Protein AF-A0A8W8M039-F1 (afdb_monomer_lite)

Sequence (221 aa):
MAVLRLFVIILAATCCMCYPQENRLLWKLETDSHTISKRDHDDDCSLDVYFCPKTSPSVMTPGDPSQGQDLFRKDFFDDVCSSIPEFLKCAEDYHDNRSQVCEDRVRSVVKLLSLREMTLCKSPILPIAREIRPCLNRKVTTLTPFYERVMDLIISSERNTTYRITKTNFCQSYREIIEDTISELQTCEDFQWSAKKEVKLRRFYYPALSWKRIPFQCENL

Structure (mmCIF, N/CA/C/O backbone):
data_AF-A0A8W8M039-F1
#
_entry.id   AF-A0A8W8M039-F1
#
loop_
_atom_site.group_PDB
_atom_site.id
_atom_site.type_symbol
_atom_site.label_atom_id
_atom_site.label_alt_id
_atom_site.label_comp_id
_atom_site.label_asym_id
_atom_site.label_entity_id
_atom_site.label_seq_id
_atom_site.pdbx_PDB_ins_code
_atom_site.Cartn_x
_atom_site.Cartn_y
_atom_site.Cartn_z
_atom_site.occupancy
_atom_site.B_iso_or_equiv
_atom_site.auth_seq_id
_atom_site.auth_comp_id
_atom_site.auth_asym_id
_atom_site.auth_atom_id
_atom_site.pdbx_PDB_model_num
ATOM 1 N N . MET A 1 1 ? -13.743 41.328 17.377 1.00 25.86 1 MET A N 1
ATOM 2 C CA . MET A 1 1 ? -13.770 41.248 15.900 1.00 25.86 1 MET A CA 1
ATOM 3 C C . MET A 1 1 ? -12.469 41.827 15.359 1.00 25.86 1 MET A C 1
ATOM 5 O O . MET A 1 1 ? -12.074 42.859 15.876 1.00 25.86 1 MET A O 1
ATOM 9 N N . ALA A 1 2 ? -11.874 41.149 14.363 1.00 24.84 2 ALA A N 1
ATOM 10 C CA . ALA A 1 2 ? -10.806 41.578 13.433 1.00 24.84 2 ALA A CA 1
ATOM 11 C C . ALA A 1 2 ? -9.497 42.119 14.062 1.00 24.84 2 ALA A C 1
ATOM 13 O O . ALA A 1 2 ? -9.472 43.199 14.631 1.00 24.84 2 ALA A O 1
ATOM 14 N N . VAL A 1 3 ? -8.392 41.363 14.104 1.00 29.77 3 VAL A N 1
ATOM 15 C CA . VAL A 1 3 ? -7.458 41.030 12.997 1.00 29.77 3 VAL A CA 1
ATOM 16 C C . VAL A 1 3 ? -6.955 42.272 12.240 1.00 29.77 3 VAL A C 1
ATOM 18 O O . VAL A 1 3 ? -7.623 42.784 11.345 1.00 29.77 3 VAL A O 1
ATOM 21 N N . LEU A 1 4 ? -5.728 42.688 12.574 1.00 25.08 4 LEU A N 1
ATOM 22 C CA . LEU A 1 4 ? -4.832 43.576 11.819 1.00 25.08 4 LEU A CA 1
ATOM 23 C C . LEU A 1 4 ? -3.545 42.747 11.572 1.00 25.08 4 LEU A C 1
ATOM 25 O O . LEU A 1 4 ? -2.999 42.223 12.537 1.00 25.08 4 LEU A O 1
ATOM 29 N N . ARG A 1 5 ? -3.220 42.338 10.329 1.00 29.02 5 ARG A N 1
ATOM 30 C CA . ARG A 1 5 ? -2.230 42.955 9.394 1.00 29.02 5 ARG A CA 1
ATOM 31 C C . ARG A 1 5 ? -0.829 43.119 10.040 1.00 29.02 5 ARG A C 1
ATOM 33 O O . ARG A 1 5 ? -0.764 43.658 11.127 1.00 29.02 5 ARG A O 1
ATOM 40 N N . LEU A 1 6 ? 0.337 42.778 9.473 1.00 24.58 6 LEU A N 1
ATOM 41 C CA . LEU A 1 6 ? 0.817 42.662 8.087 1.00 24.58 6 LEU A CA 1
ATOM 42 C C . LEU A 1 6 ? 2.296 42.134 8.124 1.00 24.58 6 LEU A C 1
ATOM 44 O O . LEU A 1 6 ? 3.064 42.605 8.949 1.00 24.58 6 LEU A O 1
ATOM 48 N N . PHE A 1 7 ? 2.665 41.200 7.234 1.00 23.16 7 PHE A N 1
ATOM 49 C CA . PHE A 1 7 ? 3.904 41.070 6.415 1.00 23.16 7 PHE A CA 1
ATOM 50 C C . PHE A 1 7 ? 5.376 41.238 6.941 1.00 23.16 7 PHE A C 1
ATOM 52 O O . PHE A 1 7 ? 5.793 42.322 7.320 1.00 23.16 7 PHE A O 1
ATOM 59 N N . VAL A 1 8 ? 6.172 40.166 6.700 1.00 26.30 8 VAL A N 1
ATOM 60 C CA . VAL A 1 8 ? 7.502 40.034 6.003 1.00 26.30 8 VAL A CA 1
ATOM 61 C C . VAL A 1 8 ? 8.810 40.654 6.551 1.00 26.30 8 VAL A C 1
ATOM 63 O O . VAL A 1 8 ? 8.955 41.865 6.478 1.00 26.30 8 VAL A O 1
ATOM 66 N N . ILE A 1 9 ? 9.815 39.788 6.853 1.00 27.20 9 ILE A N 1
ATOM 67 C CA . ILE A 1 9 ? 11.303 39.886 6.629 1.00 27.20 9 ILE A CA 1
ATOM 68 C C . ILE A 1 9 ? 11.870 38.428 6.663 1.00 27.20 9 ILE A C 1
ATOM 70 O O . ILE A 1 9 ? 11.686 37.761 7.674 1.00 27.20 9 ILE A O 1
ATOM 74 N N . ILE A 1 10 ? 12.271 37.722 5.587 1.00 23.67 10 ILE A N 1
ATOM 75 C CA . ILE A 1 10 ? 13.496 37.710 4.731 1.00 23.67 10 ILE A CA 1
ATOM 76 C C . ILE A 1 10 ? 14.855 37.434 5.438 1.00 23.67 10 ILE A C 1
ATOM 78 O O . ILE A 1 10 ? 15.463 38.334 5.993 1.00 23.67 10 ILE A O 1
ATOM 82 N N . LEU A 1 11 ? 15.304 36.170 5.302 1.00 23.92 11 LEU A N 1
ATOM 83 C CA . LEU A 1 11 ? 16.629 35.603 4.931 1.00 23.92 11 LEU A CA 1
ATOM 84 C C . LEU A 1 11 ? 17.989 36.100 5.493 1.00 23.92 11 LEU A C 1
ATOM 86 O O . LEU A 1 11 ? 18.296 37.285 5.511 1.00 23.92 11 LEU A O 1
ATOM 90 N N . ALA A 1 12 ? 18.857 35.078 5.653 1.00 22.70 12 ALA A N 1
ATOM 91 C CA . ALA A 1 12 ? 20.332 35.029 5.776 1.00 22.70 12 ALA A CA 1
ATOM 92 C C . ALA A 1 12 ? 20.880 35.165 7.214 1.00 22.70 12 ALA A C 1
ATOM 94 O O . ALA A 1 12 ? 20.550 36.109 7.915 1.00 22.70 12 ALA A O 1
ATOM 95 N N . ALA A 1 13 ? 21.679 34.237 7.763 1.00 24.48 13 ALA A N 1
ATOM 96 C CA . ALA A 1 13 ? 22.883 33.580 7.224 1.00 24.48 13 ALA A CA 1
ATOM 97 C C . ALA A 1 13 ? 23.154 32.231 7.968 1.00 24.48 13 ALA A C 1
ATOM 99 O O . ALA A 1 13 ? 23.055 32.196 9.190 1.00 24.48 13 ALA A O 1
ATOM 100 N N . THR A 1 14 ? 23.259 31.061 7.305 1.00 24.80 14 THR A N 1
ATOM 101 C CA . THR A 1 14 ? 24.491 30.341 6.842 1.00 24.80 14 THR A CA 1
ATOM 102 C C . THR A 1 14 ? 25.547 30.111 7.946 1.00 24.80 14 THR A C 1
ATOM 104 O O . THR A 1 14 ? 26.015 31.081 8.524 1.00 24.80 14 THR A O 1
ATOM 107 N N . CYS A 1 15 ? 26.025 28.895 8.263 1.00 21.19 15 CYS A N 1
ATOM 108 C CA . CYS A 1 15 ? 26.808 28.025 7.371 1.00 21.19 15 CYS A CA 1
ATOM 109 C C . CYS A 1 15 ? 27.086 26.616 7.980 1.00 21.19 15 CYS A C 1
ATOM 111 O O . CYS A 1 15 ? 27.266 26.510 9.191 1.00 21.19 15 CYS A O 1
ATOM 113 N N . CYS A 1 16 ? 27.239 25.607 7.100 1.00 22.64 16 CYS A N 1
ATOM 114 C CA . CYS A 1 16 ? 27.730 24.216 7.286 1.00 22.64 16 CYS A CA 1
ATOM 115 C C . CYS A 1 16 ? 26.729 23.178 7.860 1.00 22.64 16 CYS A C 1
ATOM 117 O O . CYS A 1 16 ? 26.388 23.240 9.029 1.00 22.64 16 CYS A O 1
ATOM 119 N N . MET A 1 17 ? 26.251 22.140 7.158 1.00 22.12 17 MET A N 1
ATOM 120 C CA . MET A 1 17 ? 26.621 21.532 5.874 1.00 22.12 17 MET A CA 1
ATOM 121 C C . MET A 1 17 ? 25.401 20.837 5.228 1.00 22.12 17 MET A C 1
ATOM 123 O O . MET A 1 17 ? 24.693 20.083 5.888 1.00 22.12 17 MET A O 1
ATOM 127 N N . CYS A 1 18 ? 25.261 21.053 3.916 1.00 22.56 18 CYS A N 1
ATOM 128 C CA . CYS A 1 18 ? 24.644 20.185 2.903 1.00 22.56 18 CYS A CA 1
ATOM 129 C C . CYS A 1 18 ? 23.121 19.933 2.935 1.00 22.56 18 CYS A C 1
ATOM 131 O O . CYS A 1 18 ? 22.645 18.900 3.392 1.00 22.56 18 CYS A O 1
ATOM 133 N N . TYR A 1 19 ? 22.391 20.823 2.259 1.00 28.83 19 TYR A N 1
ATOM 134 C CA . TYR A 1 19 ? 21.308 20.450 1.334 1.00 28.83 19 TYR A CA 1
ATOM 135 C C . TYR A 1 19 ? 21.695 20.961 -0.070 1.00 28.83 19 TYR A C 1
ATOM 137 O O . TYR A 1 19 ? 22.500 21.891 -0.168 1.00 28.83 19 TYR A O 1
ATOM 145 N N . PRO A 1 20 ? 21.170 20.356 -1.147 1.00 29.75 20 PRO A N 1
ATOM 146 C CA . PRO A 1 20 ? 20.006 20.972 -1.794 1.00 29.75 20 PRO A CA 1
ATOM 147 C C . PRO A 1 20 ? 18.879 19.935 -1.987 1.00 29.75 20 PRO A C 1
ATOM 149 O O . PRO A 1 20 ? 19.144 18.773 -2.259 1.00 29.75 20 PRO A O 1
ATOM 152 N N . GLN A 1 21 ? 17.631 20.219 -1.606 1.00 26.20 21 GLN A N 1
ATOM 153 C CA . GLN A 1 21 ? 16.664 21.070 -2.312 1.00 26.20 21 GLN A CA 1
ATOM 154 C C . GLN A 1 21 ? 15.907 20.254 -3.374 1.00 26.20 21 GLN A C 1
ATOM 156 O O . GLN A 1 21 ? 16.381 20.123 -4.489 1.00 26.20 21 GLN A O 1
ATOM 161 N N . GLU A 1 22 ? 14.762 19.680 -2.981 1.00 23.00 22 GLU A N 1
ATOM 162 C CA . GLU A 1 22 ? 13.448 19.785 -3.651 1.00 23.00 22 GLU A CA 1
ATOM 163 C C . GLU A 1 22 ? 12.445 18.817 -3.000 1.00 23.00 22 GLU A C 1
ATOM 165 O O . GLU A 1 22 ? 12.376 17.627 -3.290 1.00 23.00 22 GLU A O 1
ATOM 170 N N . ASN A 1 23 ? 11.642 19.354 -2.079 1.00 30.03 23 ASN A N 1
ATOM 171 C CA . ASN A 1 23 ? 10.454 18.684 -1.564 1.00 30.03 23 ASN A CA 1
ATOM 172 C C . ASN A 1 23 ? 9.338 18.803 -2.609 1.00 30.03 23 ASN A C 1
ATOM 174 O O . ASN A 1 23 ? 8.568 19.764 -2.602 1.00 30.03 23 ASN A O 1
ATOM 178 N N . ARG A 1 24 ? 9.242 17.813 -3.495 1.00 25.20 24 ARG A N 1
ATOM 179 C CA . ARG A 1 24 ? 8.015 17.491 -4.224 1.00 25.20 24 ARG A CA 1
ATOM 180 C C . ARG A 1 24 ? 7.624 16.062 -3.884 1.00 25.20 24 ARG A C 1
ATOM 182 O O . ARG A 1 24 ? 8.370 15.121 -4.123 1.00 25.20 24 ARG A O 1
ATOM 189 N N . LEU A 1 25 ? 6.432 15.927 -3.318 1.00 30.95 25 LEU A N 1
ATOM 190 C CA . LEU A 1 25 ? 5.698 14.678 -3.166 1.00 30.95 25 LEU A CA 1
ATOM 191 C C . LEU A 1 25 ? 5.610 13.963 -4.529 1.00 30.95 25 LEU A C 1
ATOM 193 O O . LEU A 1 25 ? 4.730 14.248 -5.340 1.00 30.95 25 LEU A O 1
ATOM 197 N N . LEU A 1 26 ? 6.540 13.047 -4.802 1.00 27.77 26 LEU A N 1
ATOM 198 C CA . LEU A 1 26 ? 6.563 12.216 -6.008 1.00 27.77 26 LEU A CA 1
ATOM 199 C C . LEU A 1 26 ? 5.630 11.010 -5.832 1.00 27.77 26 LEU A C 1
ATOM 201 O O . LEU A 1 26 ? 6.053 9.881 -5.604 1.00 27.77 26 LEU A O 1
ATOM 205 N N . TRP A 1 27 ? 4.330 11.277 -5.964 1.00 28.30 27 TRP A N 1
ATOM 206 C CA . TRP A 1 27 ? 3.372 10.321 -6.543 1.00 28.30 27 TRP A CA 1
ATOM 207 C C . TRP A 1 27 ? 3.017 10.675 -7.998 1.00 28.30 27 TRP A C 1
ATOM 209 O O . TRP A 1 27 ? 2.133 10.069 -8.598 1.00 28.30 27 TRP A O 1
ATOM 219 N N . LYS A 1 28 ? 3.750 11.618 -8.596 1.00 25.78 28 LYS A N 1
ATOM 220 C CA . LYS A 1 28 ? 3.842 11.783 -10.045 1.00 25.78 28 LYS A CA 1
ATOM 221 C C . LYS A 1 28 ? 5.004 10.930 -10.538 1.00 25.78 28 LYS A C 1
ATOM 223 O O . LYS A 1 28 ? 6.129 11.125 -10.096 1.00 25.78 28 LYS A O 1
ATOM 228 N N . LEU A 1 29 ? 4.747 10.024 -11.480 1.00 32.16 29 LEU A N 1
ATOM 229 C CA . LEU A 1 29 ? 5.761 9.723 -12.491 1.00 32.16 29 LEU A CA 1
ATOM 230 C C . LEU A 1 29 ? 6.223 11.088 -13.025 1.00 32.16 29 LEU A C 1
ATOM 232 O O . LEU A 1 29 ? 5.363 11.897 -13.373 1.00 32.16 29 LEU A O 1
ATOM 236 N N . GLU A 1 30 ? 7.519 11.383 -12.997 1.00 26.72 30 GLU A N 1
ATOM 237 C CA . GLU A 1 30 ? 8.085 12.654 -13.456 1.00 26.72 30 GLU A CA 1
ATOM 238 C C . GLU A 1 30 ? 7.654 12.963 -14.899 1.00 26.72 30 GLU A C 1
ATOM 240 O O . GLU A 1 30 ? 8.292 12.587 -15.874 1.00 26.72 30 GLU A O 1
ATOM 245 N N . THR A 1 31 ? 6.546 13.681 -15.046 1.00 32.56 31 THR A N 1
ATOM 246 C CA . THR A 1 31 ? 6.320 14.603 -16.152 1.00 32.56 31 THR A CA 1
ATOM 247 C C . THR A 1 31 ? 6.603 15.990 -15.605 1.00 32.56 31 THR A C 1
ATOM 249 O O . THR A 1 31 ? 5.675 16.725 -15.250 1.00 32.56 31 THR A O 1
ATOM 252 N N . ASP A 1 32 ? 7.883 16.329 -15.475 1.00 29.94 32 ASP A N 1
ATOM 253 C CA . ASP A 1 32 ? 8.288 17.719 -15.338 1.00 29.94 32 ASP A CA 1
ATOM 254 C C . ASP A 1 32 ? 8.404 18.333 -16.728 1.00 29.94 32 ASP A C 1
ATOM 256 O O . ASP A 1 32 ? 9.306 18.055 -17.515 1.00 29.94 32 ASP A O 1
ATOM 260 N N . SER A 1 33 ? 7.432 19.181 -17.048 1.00 35.41 33 SER A N 1
ATOM 261 C CA . SER A 1 33 ? 7.579 20.142 -18.120 1.00 35.41 33 SER A CA 1
ATOM 262 C C . SER A 1 33 ? 8.352 21.355 -17.592 1.00 35.41 33 SER A C 1
ATOM 264 O O . SER A 1 33 ? 7.923 21.950 -16.604 1.00 35.41 33 SER A O 1
ATOM 266 N N . HIS A 1 34 ? 9.354 21.772 -18.379 1.00 29.86 34 HIS A N 1
ATOM 267 C CA . HIS A 1 34 ? 10.122 23.037 -18.371 1.00 29.86 34 HIS A CA 1
ATOM 268 C C . HIS A 1 34 ? 11.489 22.890 -17.677 1.00 29.86 34 HIS A C 1
ATOM 270 O O . HIS A 1 34 ? 11.619 23.025 -16.472 1.00 29.86 34 HIS A O 1
ATOM 276 N N . THR A 1 35 ? 12.584 22.622 -18.388 1.00 25.08 35 THR A N 1
ATOM 277 C CA . THR A 1 35 ? 13.182 23.511 -19.394 1.00 25.08 35 THR A CA 1
ATOM 278 C C . THR A 1 35 ? 14.103 22.676 -20.286 1.00 25.08 35 THR A C 1
ATOM 280 O O . THR A 1 35 ? 14.945 21.942 -19.779 1.00 25.08 35 THR A O 1
ATOM 283 N N . ILE A 1 36 ? 13.972 22.799 -21.608 1.00 31.11 36 ILE A N 1
ATOM 284 C CA . ILE A 1 36 ? 14.921 22.237 -22.577 1.00 31.11 36 ILE A CA 1
ATOM 285 C C . ILE A 1 36 ? 16.248 22.995 -22.413 1.00 31.11 36 ILE A C 1
ATOM 287 O O . ILE A 1 36 ? 16.513 23.973 -23.109 1.00 31.11 36 ILE A O 1
ATOM 291 N N . SER A 1 37 ? 17.086 22.568 -21.471 1.00 25.05 37 SER A N 1
ATOM 292 C CA . SER A 1 37 ? 18.519 22.815 -21.555 1.00 25.05 37 SER A CA 1
ATOM 293 C C . SER A 1 37 ? 19.090 21.739 -22.466 1.00 25.05 37 SER A C 1
ATOM 295 O O . SER A 1 37 ? 19.379 20.627 -22.041 1.00 25.05 37 SER A O 1
ATOM 297 N N . LYS A 1 38 ? 19.208 22.079 -23.753 1.00 32.75 38 LYS A N 1
ATOM 298 C CA . LYS A 1 38 ? 20.070 21.375 -24.706 1.00 32.75 38 LYS A CA 1
ATOM 299 C C . LYS A 1 38 ? 21.461 21.202 -24.089 1.00 32.75 38 LYS A C 1
ATOM 301 O O . LYS A 1 38 ? 22.163 22.208 -23.970 1.00 32.75 38 LYS A O 1
ATOM 306 N N . ARG A 1 39 ? 21.808 19.962 -23.738 1.00 27.92 39 ARG A N 1
ATOM 307 C CA . ARG A 1 39 ? 23.141 19.349 -23.530 1.00 27.92 39 ARG A CA 1
ATOM 308 C C . ARG A 1 39 ? 22.914 18.199 -22.539 1.00 27.92 39 ARG A C 1
ATOM 310 O O . ARG A 1 39 ? 22.527 18.476 -21.416 1.00 27.92 39 ARG A O 1
ATOM 317 N N . ASP A 1 40 ? 23.020 16.922 -22.863 1.00 28.66 40 ASP A N 1
ATOM 318 C CA . ASP A 1 40 ? 23.718 16.236 -23.941 1.00 28.66 40 ASP A CA 1
ATOM 319 C C . ASP A 1 40 ? 22.982 14.918 -24.259 1.00 28.66 40 ASP A C 1
ATOM 321 O O . ASP A 1 40 ? 22.225 14.391 -23.448 1.00 28.66 40 ASP A O 1
ATOM 325 N N . HIS A 1 41 ? 23.152 14.433 -25.484 1.00 36.47 41 HIS A N 1
ATOM 326 C CA . HIS A 1 41 ? 22.532 13.229 -26.035 1.00 36.47 41 HIS A CA 1
ATOM 327 C C . HIS A 1 41 ? 22.972 11.935 -25.321 1.00 36.47 41 HIS A C 1
ATOM 329 O O . HIS A 1 41 ? 23.982 11.376 -25.728 1.00 36.47 41 HIS A O 1
ATOM 335 N N . ASP A 1 42 ? 22.208 11.443 -24.333 1.00 40.28 42 ASP A N 1
ATOM 336 C CA . ASP A 1 42 ? 22.325 10.052 -23.824 1.00 40.28 42 ASP A CA 1
ATOM 337 C C . ASP A 1 42 ? 21.054 9.490 -23.112 1.00 40.28 42 ASP A C 1
ATOM 339 O O . ASP A 1 42 ? 21.098 8.433 -22.486 1.00 40.28 42 ASP A O 1
ATOM 343 N N . ASP A 1 43 ? 19.889 10.148 -23.225 1.00 43.78 43 ASP A N 1
ATOM 344 C CA . ASP A 1 43 ? 18.653 9.846 -22.457 1.00 43.78 43 ASP A CA 1
ATOM 345 C C . ASP A 1 43 ? 17.514 9.203 -23.294 1.00 43.78 43 ASP A C 1
ATOM 347 O O . ASP A 1 43 ? 16.327 9.435 -23.065 1.00 43.78 43 ASP A O 1
ATOM 351 N N . ASP A 1 44 ? 17.849 8.374 -24.285 1.00 50.06 44 ASP A N 1
ATOM 352 C CA . ASP A 1 44 ? 16.900 7.833 -25.283 1.00 50.06 44 ASP A CA 1
ATOM 353 C C . ASP A 1 44 ? 16.075 6.617 -24.794 1.00 50.06 44 ASP A C 1
ATOM 355 O O . ASP A 1 44 ? 15.626 5.787 -25.580 1.00 50.06 44 ASP A O 1
ATOM 359 N N . CYS A 1 45 ? 15.850 6.487 -23.482 1.00 56.31 45 CYS A N 1
ATOM 360 C CA . CYS A 1 45 ? 14.912 5.495 -22.952 1.00 56.31 45 CYS A CA 1
ATOM 361 C C . CYS A 1 45 ? 13.486 6.055 -23.000 1.00 56.31 45 CYS A C 1
ATOM 363 O O . CYS A 1 45 ? 12.956 6.474 -21.963 1.00 56.31 45 CYS A O 1
ATOM 365 N N . SER A 1 46 ? 12.825 6.042 -24.163 1.00 52.88 46 SER A N 1
ATOM 366 C CA . SER A 1 46 ? 11.361 6.072 -24.140 1.00 52.88 46 SER A CA 1
ATOM 367 C C . SER A 1 46 ? 10.911 4.788 -23.439 1.00 52.88 46 SER A C 1
ATOM 369 O O . SER A 1 46 ? 11.250 3.677 -23.846 1.00 52.88 46 SER A O 1
ATOM 371 N N . LEU A 1 47 ? 10.245 4.914 -22.288 1.00 54.69 47 LEU A N 1
ATOM 372 C CA . LEU A 1 47 ? 9.724 3.760 -21.552 1.00 54.69 47 LEU A CA 1
ATOM 373 C C . LEU A 1 47 ? 8.521 3.190 -22.320 1.00 54.69 47 LEU A C 1
ATOM 375 O O . LEU A 1 47 ? 7.375 3.333 -21.895 1.00 54.69 47 LEU A O 1
ATOM 379 N N . ASP A 1 48 ? 8.792 2.528 -23.447 1.00 49.75 48 ASP A N 1
ATOM 380 C CA . ASP A 1 48 ? 7.811 1.896 -24.341 1.00 49.75 48 ASP A CA 1
ATOM 381 C C . ASP A 1 48 ? 7.037 0.751 -23.659 1.00 49.75 48 ASP A C 1
ATOM 383 O O . ASP A 1 48 ? 5.990 0.315 -24.136 1.00 49.75 48 ASP A O 1
ATOM 387 N N . VAL A 1 49 ? 7.470 0.346 -22.460 1.00 50.31 49 VAL A N 1
ATOM 388 C CA . VAL A 1 49 ? 6.721 -0.514 -21.527 1.00 50.31 49 VAL A CA 1
ATOM 389 C C . VAL A 1 49 ? 5.346 0.067 -21.171 1.00 50.31 49 VAL A C 1
ATOM 391 O O . VAL A 1 49 ? 4.414 -0.676 -20.884 1.00 50.31 49 VAL A O 1
ATOM 394 N N . TYR A 1 50 ? 5.187 1.393 -21.208 1.00 50.50 50 TYR A N 1
ATOM 395 C CA . TYR A 1 50 ? 3.893 2.055 -21.013 1.00 50.50 50 TYR A CA 1
ATOM 396 C C . TYR A 1 50 ? 3.070 2.190 -22.302 1.00 50.50 50 TYR A C 1
ATOM 398 O O . TYR A 1 50 ? 1.906 2.581 -22.233 1.00 50.50 50 TYR A O 1
ATOM 406 N N . PHE A 1 51 ? 3.654 1.869 -23.460 1.00 50.59 51 PHE A N 1
ATOM 407 C CA . PHE A 1 51 ? 3.032 2.006 -24.779 1.00 50.59 51 PHE A CA 1
ATOM 408 C C . PHE A 1 51 ? 2.519 0.680 -25.352 1.00 50.59 51 PHE A C 1
ATOM 410 O O . PHE A 1 51 ? 1.662 0.704 -26.233 1.00 50.59 51 PHE A O 1
ATOM 417 N N . CYS A 1 52 ? 3.012 -0.467 -24.873 1.00 58.25 52 CYS A N 1
ATOM 418 C CA . CYS A 1 52 ? 2.515 -1.772 -25.313 1.00 58.25 52 CYS A CA 1
ATOM 419 C C . CYS A 1 52 ? 1.261 -2.332 -24.597 1.00 58.25 52 CYS A C 1
ATOM 421 O O . CYS A 1 52 ? 0.572 -3.144 -25.226 1.00 58.25 52 CYS A O 1
ATOM 423 N N . PRO A 1 53 ? 0.863 -1.919 -23.372 1.00 58.78 53 PRO A N 1
ATOM 424 C CA . PRO A 1 53 ? -0.451 -2.278 -22.871 1.00 58.78 53 PRO A CA 1
ATOM 425 C C . PRO A 1 53 ? -1.515 -1.501 -23.656 1.00 58.78 53 PRO A C 1
ATOM 427 O O . PRO A 1 53 ? -1.399 -0.299 -23.891 1.00 58.78 53 PRO A O 1
ATOM 430 N N . LYS A 1 54 ? -2.603 -2.180 -24.031 1.00 70.06 54 LYS A N 1
ATOM 431 C CA . LYS A 1 54 ? -3.827 -1.513 -24.505 1.00 70.06 54 LYS A CA 1
ATOM 432 C C . LYS A 1 54 ? -4.415 -0.630 -23.406 1.00 70.06 54 LYS A C 1
ATOM 434 O O . LYS A 1 54 ? -5.145 0.320 -23.690 1.00 70.06 54 LYS A O 1
ATOM 439 N N . THR A 1 55 ? -4.116 -0.971 -22.157 1.00 69.38 55 THR A N 1
ATOM 440 C CA . THR A 1 55 ? -4.565 -0.257 -20.974 1.00 69.38 55 THR A CA 1
ATOM 441 C C . THR A 1 55 ? -3.678 0.952 -20.691 1.00 69.38 55 THR A C 1
ATOM 443 O O . THR A 1 55 ? -2.467 0.833 -20.525 1.00 69.38 55 THR A O 1
ATOM 446 N N . SER A 1 56 ? -4.297 2.131 -20.586 1.00 76.00 56 SER A N 1
ATOM 447 C CA . SER A 1 56 ? -3.586 3.373 -20.270 1.00 76.00 56 SER A CA 1
ATOM 448 C C . SER A 1 56 ? -2.846 3.264 -18.925 1.00 76.00 56 SER A C 1
ATOM 450 O O . SER A 1 56 ? -3.476 2.899 -17.931 1.00 76.00 56 SER A O 1
ATOM 452 N N . PRO A 1 57 ? -1.568 3.677 -18.822 1.00 70.38 57 PRO A N 1
ATOM 453 C CA . PRO A 1 57 ? -0.826 3.726 -17.555 1.00 70.38 57 PRO A CA 1
ATOM 454 C C . PRO A 1 57 ? -1.527 4.530 -16.456 1.00 70.38 57 PRO A C 1
ATOM 456 O O . PRO A 1 57 ? -1.358 4.247 -15.269 1.00 70.38 57 PRO A O 1
ATOM 459 N N . SER A 1 58 ? -2.359 5.502 -16.848 1.00 74.19 58 SER A N 1
ATOM 460 C CA . SER A 1 58 ? -3.133 6.334 -15.925 1.00 74.19 58 SER A CA 1
ATOM 461 C C . SER A 1 58 ? -4.093 5.541 -15.037 1.00 74.19 58 SER A C 1
ATOM 463 O O . SER A 1 58 ? -4.497 6.050 -13.994 1.00 74.19 58 SER A O 1
ATOM 465 N N . VAL A 1 59 ? -4.444 4.293 -15.386 1.00 74.75 59 VAL A N 1
ATOM 466 C CA . VAL A 1 59 ? -5.263 3.446 -14.504 1.00 74.75 59 VAL A CA 1
ATOM 467 C C . VAL A 1 59 ? -4.543 3.088 -13.204 1.00 74.75 59 VAL A C 1
ATOM 469 O O . VAL A 1 59 ? -5.210 2.831 -12.206 1.00 74.75 59 VAL A O 1
ATOM 472 N N . MET A 1 60 ? -3.204 3.092 -13.210 1.00 75.25 60 MET A N 1
ATOM 473 C CA . MET A 1 60 ? -2.369 2.795 -12.043 1.00 75.25 60 MET A CA 1
ATOM 474 C C . MET A 1 60 ? -2.008 4.036 -11.225 1.00 75.25 60 MET A C 1
ATOM 476 O O . MET A 1 60 ? -1.476 3.913 -10.121 1.00 75.25 60 MET A O 1
ATOM 480 N N . THR A 1 61 ? -2.274 5.230 -11.754 1.00 77.06 61 THR A N 1
ATOM 481 C CA . THR A 1 61 ? -1.930 6.493 -11.104 1.00 77.06 61 THR A CA 1
ATOM 482 C C . THR A 1 61 ? -3.047 6.902 -10.137 1.00 77.06 61 THR A C 1
ATOM 484 O O . THR A 1 61 ? -4.205 6.992 -10.556 1.00 77.06 61 THR A O 1
ATOM 487 N N . PRO A 1 62 ? -2.745 7.149 -8.848 1.00 80.88 62 PRO A N 1
ATOM 488 C CA . PRO A 1 62 ? -3.697 7.775 -7.934 1.00 80.88 62 PRO A CA 1
ATOM 489 C C . PRO A 1 62 ? -4.128 9.162 -8.433 1.00 80.88 62 PRO A C 1
ATOM 491 O O . PRO A 1 62 ? -3.399 9.817 -9.178 1.00 80.88 62 PRO A O 1
ATOM 494 N N . GLY A 1 63 ? -5.301 9.624 -8.005 1.00 78.31 63 GLY A N 1
ATOM 495 C CA . GLY A 1 63 ? -5.730 11.002 -8.244 1.00 78.31 63 GLY A CA 1
ATOM 496 C C . GLY A 1 63 ? -4.936 12.013 -7.413 1.00 78.31 63 GLY A C 1
ATOM 497 O O . GLY A 1 63 ? -4.162 11.643 -6.530 1.00 78.31 63 GLY A O 1
ATOM 498 N N . ASP A 1 64 ? -5.157 13.301 -7.672 1.00 79.81 64 ASP A N 1
ATOM 499 C CA . ASP A 1 64 ? -4.552 14.400 -6.910 1.00 79.81 64 ASP A CA 1
ATOM 500 C C . ASP A 1 64 ? -5.589 15.121 -6.016 1.00 79.81 64 ASP A C 1
ATOM 502 O O . ASP A 1 64 ? -6.350 15.967 -6.508 1.00 79.81 64 ASP A O 1
ATOM 506 N N . PRO A 1 65 ? -5.614 14.849 -4.693 1.00 74.75 65 PRO A N 1
ATOM 507 C CA . PRO A 1 65 ? -6.504 15.536 -3.756 1.00 74.75 65 PRO A CA 1
ATOM 508 C C . PRO A 1 65 ? -6.306 17.049 -3.689 1.00 74.75 65 PRO A C 1
ATOM 510 O O . PRO A 1 65 ? -7.263 17.767 -3.402 1.00 74.75 65 PRO A O 1
ATOM 513 N N . SER A 1 66 ? -5.106 17.563 -3.991 1.00 75.19 66 SER A N 1
ATOM 514 C CA . SER A 1 66 ? -4.859 19.013 -4.026 1.00 75.19 66 SER A CA 1
ATOM 515 C C . SER A 1 66 ? -5.606 19.707 -5.170 1.00 75.19 66 SER A C 1
ATOM 517 O O . SER A 1 66 ? -5.874 20.905 -5.106 1.00 75.19 66 SER A O 1
ATOM 519 N N . GLN A 1 67 ? -6.010 18.934 -6.181 1.00 79.94 67 GLN A N 1
ATOM 520 C CA . GLN A 1 67 ? -6.841 19.365 -7.304 1.00 79.94 67 GLN A CA 1
ATOM 521 C C . GLN A 1 67 ? -8.314 18.963 -7.126 1.00 79.94 67 GLN A C 1
ATOM 523 O O . GLN A 1 67 ? -9.094 19.032 -8.075 1.00 79.94 67 GLN A O 1
ATOM 528 N N . GLY A 1 68 ? -8.708 18.523 -5.924 1.00 76.75 68 GLY A N 1
ATOM 529 C CA . GLY A 1 68 ? -10.075 18.104 -5.612 1.00 76.75 68 GLY A CA 1
ATOM 530 C C . GLY A 1 68 ? -10.456 16.720 -6.145 1.00 76.75 68 GLY A C 1
ATOM 531 O O . GLY A 1 68 ? -11.643 16.405 -6.206 1.00 76.75 68 GLY A O 1
ATOM 532 N N . GLN A 1 69 ? -9.483 15.897 -6.547 1.00 82.38 69 GLN A N 1
ATOM 533 C CA . GLN A 1 69 ? -9.734 14.535 -7.020 1.00 82.38 69 GLN A CA 1
ATOM 534 C C . GLN A 1 69 ? -9.698 13.528 -5.864 1.00 82.38 69 GLN A C 1
ATOM 536 O O . GLN A 1 69 ? -8.922 13.661 -4.920 1.00 82.38 69 GLN A O 1
ATOM 541 N N . ASP A 1 70 ? -10.495 12.465 -5.967 1.00 86.25 70 ASP A N 1
ATOM 542 C CA . ASP A 1 70 ? -10.339 11.288 -5.108 1.00 86.25 70 ASP A CA 1
ATOM 543 C C . ASP A 1 70 ? -8.943 10.676 -5.323 1.00 86.25 70 ASP A C 1
ATOM 545 O O . ASP A 1 70 ? -8.609 10.316 -6.453 1.00 86.25 70 ASP A O 1
ATOM 549 N N . LEU A 1 71 ? -8.161 10.481 -4.251 1.00 87.19 71 LEU A N 1
ATOM 550 C CA . LEU A 1 71 ? -6.869 9.780 -4.339 1.00 87.19 71 LEU A CA 1
ATOM 551 C C . LEU A 1 71 ? -7.062 8.381 -4.945 1.00 87.19 71 LEU A C 1
ATOM 553 O O . LEU A 1 71 ? -6.395 7.997 -5.903 1.00 87.19 71 LEU A O 1
ATOM 557 N N . PHE A 1 72 ? -8.024 7.634 -4.409 1.00 90.75 72 PHE A N 1
ATOM 558 C CA . PHE A 1 72 ? -8.470 6.357 -4.943 1.00 90.75 72 PHE A CA 1
ATOM 559 C C . PHE A 1 72 ? -9.837 6.549 -5.586 1.00 90.75 72 PHE A C 1
ATOM 561 O O . PHE A 1 72 ? -10.863 6.513 -4.898 1.00 90.75 72 PHE A O 1
ATOM 568 N N . ARG A 1 73 ? -9.873 6.755 -6.906 1.00 91.88 73 ARG A N 1
ATOM 569 C CA . ARG A 1 73 ? -11.131 6.865 -7.660 1.00 91.88 73 ARG A CA 1
ATOM 570 C C . ARG A 1 73 ? -12.001 5.614 -7.513 1.00 91.88 73 ARG A C 1
ATOM 572 O O . ARG A 1 73 ? -11.555 4.561 -7.049 1.00 91.88 73 ARG A O 1
ATOM 579 N N . LYS A 1 74 ? -13.263 5.725 -7.927 1.00 90.94 74 LYS A N 1
ATOM 580 C CA . LYS A 1 74 ? -14.144 4.560 -8.028 1.00 90.94 74 LYS A CA 1
ATOM 581 C C . LYS A 1 74 ? -13.464 3.478 -8.885 1.00 90.94 74 LYS A C 1
ATOM 583 O O . LYS A 1 74 ? -12.847 3.803 -9.898 1.00 90.94 74 LYS A O 1
ATOM 588 N N . ASP A 1 75 ? -13.534 2.236 -8.412 1.00 90.88 75 ASP A N 1
ATOM 589 C CA . ASP A 1 75 ? -12.986 1.036 -9.060 1.00 90.88 75 ASP A CA 1
ATOM 590 C C . ASP A 1 75 ? -11.444 1.000 -9.195 1.00 90.88 75 ASP A C 1
ATOM 592 O O . ASP A 1 75 ? -10.896 0.066 -9.769 1.00 90.88 75 ASP A O 1
ATOM 596 N N . PHE A 1 76 ? -10.712 1.942 -8.572 1.00 90.56 76 PHE A N 1
ATOM 597 C CA . PHE A 1 76 ? -9.242 2.033 -8.643 1.00 90.56 76 PHE A CA 1
ATOM 598 C C . PHE A 1 76 ? -8.525 0.704 -8.365 1.00 90.56 76 PHE A C 1
ATOM 600 O O . PHE A 1 76 ? -7.669 0.286 -9.138 1.00 90.56 76 PHE A O 1
ATOM 607 N N . PHE A 1 77 ? -8.871 0.021 -7.270 1.00 91.56 77 PHE A N 1
ATOM 608 C CA . PHE A 1 77 ? -8.211 -1.233 -6.899 1.00 91.56 77 PHE A CA 1
ATOM 609 C C . PHE A 1 77 ? -8.483 -2.367 -7.894 1.00 91.56 77 PHE A C 1
ATOM 611 O O . PHE A 1 77 ? -7.638 -3.246 -8.052 1.00 91.56 77 PHE A O 1
ATOM 618 N N . ASP A 1 78 ? -9.641 -2.353 -8.552 1.00 92.69 78 ASP A N 1
ATOM 619 C CA . ASP A 1 78 ? -10.012 -3.369 -9.539 1.00 92.69 78 ASP A CA 1
ATOM 620 C C . ASP A 1 78 ? -9.242 -3.148 -10.823 1.00 92.69 78 ASP A C 1
ATOM 622 O O . ASP A 1 78 ? -8.566 -4.065 -11.282 1.00 92.69 78 ASP A O 1
ATOM 626 N N . ASP A 1 79 ? -9.253 -1.910 -11.310 1.00 89.88 79 ASP A N 1
ATOM 627 C CA . ASP A 1 79 ? -8.543 -1.516 -12.518 1.00 89.88 79 ASP A CA 1
ATOM 628 C C . ASP A 1 79 ? -7.032 -1.739 -12.377 1.00 89.88 79 ASP A C 1
ATOM 630 O O . ASP A 1 79 ? -6.397 -2.299 -13.268 1.00 89.88 79 ASP A O 1
ATOM 634 N N . VAL A 1 80 ? -6.433 -1.369 -11.239 1.00 88.19 80 VAL A N 1
ATOM 635 C CA . VAL A 1 80 ? -5.011 -1.643 -10.968 1.00 88.19 80 VAL A CA 1
ATOM 636 C C . VAL A 1 80 ? -4.737 -3.144 -11.041 1.00 88.19 80 VAL A C 1
ATOM 638 O O . VAL A 1 80 ? -3.831 -3.581 -11.752 1.00 88.19 80 VAL A O 1
ATOM 641 N N . CYS A 1 81 ? -5.521 -3.949 -10.324 1.00 91.94 81 CYS A N 1
ATOM 642 C CA . CYS A 1 81 ? -5.251 -5.376 -10.206 1.00 91.94 81 CYS A CA 1
ATOM 643 C C . CYS A 1 81 ? -5.587 -6.181 -11.463 1.00 91.94 81 CYS A C 1
ATOM 645 O O . CYS A 1 81 ? -4.955 -7.213 -11.688 1.00 91.94 81 CYS A O 1
ATOM 647 N N . SER A 1 82 ? -6.520 -5.722 -12.299 1.00 91.69 82 SER A N 1
ATOM 648 C CA . SER A 1 82 ? -6.765 -6.319 -13.613 1.00 91.69 82 SER A CA 1
ATOM 649 C C . SER A 1 82 ? -5.670 -5.981 -14.620 1.00 91.69 82 SER A C 1
ATOM 651 O O . SER A 1 82 ? -5.427 -6.769 -15.529 1.00 91.69 82 SER A O 1
ATOM 653 N N . SER A 1 83 ? -5.006 -4.832 -14.462 1.00 86.12 83 SER A N 1
ATOM 654 C CA . SER A 1 83 ? -4.048 -4.333 -15.454 1.00 86.12 83 SER A CA 1
ATOM 655 C C . SER A 1 83 ? -2.608 -4.770 -15.184 1.00 86.12 83 SER A C 1
ATOM 657 O O . SER A 1 83 ? -1.845 -4.946 -16.129 1.00 86.12 83 SER A O 1
ATOM 659 N N . ILE A 1 84 ? -2.216 -4.993 -13.920 1.00 88.00 84 ILE A N 1
ATOM 660 C CA . ILE A 1 84 ? -0.844 -5.411 -13.559 1.00 88.00 84 ILE A CA 1
ATOM 661 C C . ILE A 1 84 ? -0.318 -6.595 -14.398 1.00 88.00 84 ILE A C 1
ATOM 663 O O . ILE A 1 84 ? 0.820 -6.497 -14.856 1.00 88.00 84 ILE A O 1
ATOM 667 N N . PRO A 1 85 ? -1.081 -7.681 -14.652 1.00 89.00 85 PRO A N 1
ATOM 668 C CA . PRO A 1 85 ? -0.601 -8.779 -15.494 1.00 89.00 85 PRO A CA 1
ATOM 669 C C . PRO A 1 85 ? -0.252 -8.355 -16.926 1.00 89.00 85 PRO A C 1
ATOM 671 O O . PRO A 1 85 ? 0.714 -8.857 -17.495 1.00 89.00 85 PRO A O 1
ATOM 674 N N . GLU A 1 86 ? -1.007 -7.417 -17.503 1.00 85.12 86 GLU A N 1
ATOM 675 C CA . GLU A 1 86 ? -0.717 -6.873 -18.831 1.00 85.12 86 GLU A CA 1
ATOM 676 C C . GLU A 1 86 ? 0.576 -6.048 -18.817 1.00 85.12 86 GLU A C 1
ATOM 678 O O . GLU A 1 86 ? 1.439 -6.251 -19.670 1.00 85.12 86 GLU A O 1
ATOM 683 N N . PHE A 1 87 ? 0.748 -5.175 -17.817 1.00 81.94 87 PHE A N 1
ATOM 684 C CA . PHE A 1 87 ? 1.971 -4.381 -17.660 1.00 81.94 87 PHE A CA 1
ATOM 685 C C . PHE A 1 87 ? 3.208 -5.255 -17.410 1.00 81.94 87 PHE A C 1
ATOM 687 O O . PHE A 1 87 ? 4.271 -4.970 -17.956 1.00 81.94 87 PHE A O 1
ATOM 694 N N . LEU A 1 88 ? 3.082 -6.325 -16.616 1.00 83.69 88 LEU A N 1
ATOM 695 C CA . LEU A 1 88 ? 4.173 -7.275 -16.374 1.00 83.69 88 LEU A CA 1
ATOM 696 C C . LEU A 1 88 ? 4.593 -7.978 -17.662 1.00 83.69 88 LEU A C 1
ATOM 698 O O . LEU A 1 88 ? 5.774 -7.971 -17.986 1.00 83.69 88 LEU A O 1
ATOM 702 N N . LYS A 1 89 ? 3.631 -8.505 -18.426 1.00 83.88 89 LYS A N 1
ATOM 703 C CA . LYS A 1 89 ? 3.921 -9.145 -19.710 1.00 83.88 89 LYS A CA 1
ATOM 704 C C . LYS A 1 89 ? 4.588 -8.176 -20.687 1.00 83.88 89 LYS A C 1
ATOM 706 O O . LYS A 1 89 ? 5.567 -8.524 -21.329 1.00 83.88 89 LYS A O 1
ATOM 711 N N . CYS A 1 90 ? 4.097 -6.941 -20.753 1.00 77.88 90 CYS A N 1
ATOM 712 C CA . CYS A 1 90 ? 4.687 -5.917 -21.608 1.00 77.88 90 CYS A CA 1
ATOM 713 C C . CYS A 1 90 ? 6.148 -5.609 -21.241 1.00 77.88 90 CYS A C 1
ATOM 715 O O . CYS A 1 90 ? 6.987 -5.404 -22.112 1.00 77.88 90 CYS A O 1
ATOM 717 N N . ALA A 1 91 ? 6.455 -5.589 -19.944 1.00 77.06 91 ALA A N 1
ATOM 718 C CA . ALA A 1 91 ? 7.806 -5.371 -19.453 1.00 77.06 91 ALA A CA 1
ATOM 719 C C . ALA A 1 91 ? 8.723 -6.595 -19.648 1.00 77.06 91 ALA A C 1
ATOM 721 O O . ALA A 1 91 ? 9.925 -6.419 -19.806 1.00 77.06 91 ALA A O 1
ATOM 722 N N . GLU A 1 92 ? 8.176 -7.814 -19.637 1.00 76.50 92 GLU A N 1
ATOM 723 C CA . GLU A 1 92 ? 8.903 -9.049 -19.973 1.00 76.50 92 GLU A CA 1
ATOM 724 C C . GLU A 1 92 ? 9.233 -9.137 -21.469 1.00 76.50 92 GLU A C 1
ATOM 726 O O . GLU A 1 92 ? 10.331 -9.556 -21.824 1.00 76.50 92 GLU A O 1
ATOM 731 N N . ASP A 1 93 ? 8.302 -8.708 -22.326 1.00 76.50 93 ASP A N 1
ATOM 732 C CA . ASP A 1 93 ? 8.457 -8.683 -23.785 1.00 76.50 93 ASP A CA 1
ATOM 733 C C . ASP A 1 93 ? 9.329 -7.496 -24.267 1.00 76.50 93 ASP A C 1
ATOM 735 O O . ASP A 1 93 ? 9.671 -7.410 -25.451 1.00 76.50 93 ASP A O 1
ATOM 739 N N . TYR A 1 94 ? 9.687 -6.564 -23.372 1.00 73.94 94 TYR A N 1
ATOM 740 C CA . TYR A 1 94 ? 10.557 -5.432 -23.684 1.00 73.94 94 TYR A CA 1
ATOM 741 C C . TYR A 1 94 ? 12.013 -5.886 -23.796 1.00 73.94 94 TYR A C 1
ATOM 743 O O . TYR A 1 94 ? 12.599 -6.398 -22.841 1.00 73.94 94 TYR A O 1
ATOM 751 N N . HIS A 1 95 ? 12.607 -5.636 -24.960 1.00 69.06 95 HIS A N 1
ATOM 752 C CA . HIS A 1 95 ? 14.021 -5.868 -25.219 1.00 69.06 95 HIS A CA 1
ATOM 753 C C . HIS A 1 95 ? 14.616 -4.672 -25.959 1.00 69.06 95 HIS A C 1
ATOM 755 O O . HIS A 1 95 ? 14.335 -4.464 -27.143 1.00 69.06 95 HIS A O 1
ATOM 761 N N . ASP A 1 96 ? 15.470 -3.915 -25.277 1.00 68.62 96 ASP A N 1
ATOM 762 C CA . ASP A 1 96 ? 16.309 -2.893 -25.886 1.00 68.62 96 ASP A CA 1
ATOM 763 C C . ASP A 1 96 ? 17.778 -3.329 -25.882 1.00 68.62 96 ASP A C 1
ATOM 765 O O . ASP A 1 96 ? 18.536 -3.150 -24.929 1.00 68.62 96 ASP A O 1
ATOM 769 N N . ASN A 1 97 ? 18.210 -3.854 -27.028 1.00 63.81 97 ASN A N 1
ATOM 770 C CA . ASN A 1 97 ? 19.589 -4.288 -27.246 1.00 63.81 97 ASN A CA 1
ATOM 771 C C . ASN A 1 97 ? 20.597 -3.122 -27.313 1.00 63.81 97 ASN A C 1
ATOM 773 O O . ASN A 1 97 ? 21.787 -3.367 -27.517 1.00 63.81 97 ASN A O 1
ATOM 777 N N . ARG A 1 98 ? 20.145 -1.864 -27.218 1.00 64.25 98 ARG A N 1
ATOM 778 C CA . ARG A 1 98 ? 20.982 -0.668 -27.381 1.00 64.25 98 ARG A CA 1
ATOM 779 C C . ARG A 1 98 ? 21.374 -0.026 -26.052 1.00 64.25 98 ARG A C 1
ATOM 781 O O . ARG A 1 98 ? 22.400 0.649 -26.022 1.00 64.25 98 ARG A O 1
ATOM 788 N N . SER A 1 99 ? 20.620 -0.240 -24.968 1.00 72.31 99 SER A N 1
ATOM 789 C CA . SER A 1 99 ? 20.859 0.450 -23.694 1.00 72.31 99 SER A CA 1
ATOM 790 C C . SER A 1 99 ? 20.570 -0.404 -22.457 1.00 72.31 99 SER A C 1
ATOM 792 O O . SER A 1 99 ? 19.426 -0.653 -22.076 1.00 72.31 99 SER A O 1
ATOM 794 N N . GLN A 1 100 ? 21.639 -0.749 -21.730 1.00 75.00 100 GLN A N 1
ATOM 795 C CA . GLN A 1 100 ? 21.544 -1.409 -20.421 1.00 75.00 100 GLN A CA 1
ATOM 796 C C . GLN A 1 100 ? 20.787 -0.555 -19.388 1.00 75.00 100 GLN A C 1
ATOM 798 O O . GLN A 1 100 ? 20.141 -1.092 -18.490 1.00 75.00 100 GLN A O 1
ATOM 803 N N . VAL A 1 101 ? 20.846 0.774 -19.517 1.00 74.00 101 VAL A N 1
ATOM 804 C CA . VAL A 1 101 ? 20.136 1.703 -18.628 1.00 74.00 101 VAL A CA 1
ATOM 805 C C . VAL A 1 101 ? 18.623 1.574 -18.815 1.00 74.00 101 VAL A C 1
ATOM 807 O O . VAL A 1 101 ? 17.890 1.585 -17.824 1.00 74.00 101 VAL A O 1
ATOM 810 N N . CYS A 1 102 ? 18.147 1.401 -20.053 1.00 72.38 102 CYS A N 1
ATOM 811 C CA . CYS A 1 102 ? 16.725 1.189 -20.322 1.00 72.38 102 CYS A CA 1
ATOM 812 C C . CYS A 1 102 ? 16.259 -0.149 -19.739 1.00 72.38 102 CYS A C 1
ATOM 814 O O . CYS A 1 102 ? 15.287 -0.184 -18.983 1.00 72.38 102 CYS A O 1
ATOM 816 N N . GLU A 1 103 ? 17.019 -1.219 -19.972 1.00 75.31 103 GLU A N 1
ATOM 817 C CA . GLU A 1 103 ? 16.784 -2.546 -19.387 1.00 75.31 103 GLU A CA 1
ATOM 818 C C . GLU A 1 103 ? 16.709 -2.517 -17.846 1.00 75.31 103 GLU A C 1
ATOM 820 O O . GLU A 1 103 ? 15.824 -3.123 -17.234 1.00 75.31 103 GLU A O 1
ATOM 825 N N . ASP A 1 104 ? 17.592 -1.768 -17.179 1.00 76.44 104 ASP A N 1
ATOM 826 C CA . ASP A 1 104 ? 17.587 -1.646 -15.717 1.00 76.44 104 ASP A CA 1
ATOM 827 C C . ASP A 1 104 ? 16.378 -0.850 -15.187 1.00 76.44 104 ASP A C 1
ATOM 829 O O . ASP A 1 104 ? 15.824 -1.187 -14.127 1.00 76.44 104 ASP A O 1
ATOM 833 N N . ARG A 1 105 ? 15.917 0.172 -15.926 1.00 73.94 105 ARG A N 1
ATOM 834 C CA . ARG A 1 105 ? 14.677 0.903 -15.610 1.00 73.94 105 ARG A CA 1
ATOM 835 C C . ARG A 1 105 ? 13.460 -0.014 -15.738 1.00 73.94 105 ARG A C 1
ATOM 837 O O . ARG A 1 105 ? 12.665 -0.086 -14.799 1.00 73.94 105 ARG A O 1
ATOM 844 N N . VAL A 1 106 ? 13.352 -0.776 -16.828 1.00 73.50 106 VAL A N 1
ATOM 845 C CA . VAL A 1 106 ? 12.267 -1.753 -17.030 1.00 73.50 106 VAL A CA 1
ATOM 846 C C . VAL A 1 106 ? 12.270 -2.811 -15.932 1.00 73.50 106 VAL A C 1
ATOM 848 O O . VAL A 1 106 ? 11.249 -3.025 -15.278 1.00 73.50 106 VAL A O 1
ATOM 851 N N . ARG A 1 107 ? 13.433 -3.388 -15.609 1.00 75.00 107 ARG A N 1
ATOM 852 C CA . ARG A 1 107 ? 13.572 -4.350 -14.504 1.00 75.00 107 ARG A CA 1
ATOM 853 C C . ARG A 1 107 ? 13.115 -3.774 -13.160 1.00 75.00 107 ARG A C 1
ATOM 855 O O . ARG A 1 107 ? 12.594 -4.505 -12.315 1.00 75.00 107 ARG A O 1
ATOM 862 N N . SER A 1 108 ? 13.310 -2.477 -12.934 1.00 77.00 108 SER A N 1
ATOM 863 C CA . SER A 1 108 ? 12.852 -1.796 -11.716 1.00 77.00 108 SER A CA 1
ATOM 864 C C . SER A 1 108 ? 11.328 -1.645 -11.680 1.00 77.00 108 SER A C 1
ATOM 866 O O . SER A 1 108 ? 10.721 -1.891 -10.635 1.00 77.00 108 SER A O 1
ATOM 868 N N . VAL A 1 109 ? 10.702 -1.335 -12.820 1.00 75.75 109 VAL A N 1
ATOM 869 C CA . VAL A 1 109 ? 9.238 -1.312 -12.967 1.00 75.75 109 VAL A CA 1
ATOM 870 C C . VAL A 1 109 ? 8.646 -2.706 -12.746 1.00 75.75 109 VAL A C 1
ATOM 872 O O . VAL A 1 109 ? 7.722 -2.838 -11.947 1.00 75.75 109 VAL A O 1
ATOM 875 N N . VAL A 1 110 ? 9.222 -3.757 -13.345 1.00 81.00 110 VAL A N 1
ATOM 876 C CA . VAL A 1 110 ? 8.807 -5.157 -13.119 1.00 81.00 110 VAL A CA 1
ATOM 877 C C . VAL A 1 110 ? 8.816 -5.485 -11.629 1.00 81.00 110 VAL A C 1
ATOM 879 O O . VAL A 1 110 ? 7.810 -5.933 -11.090 1.00 81.00 110 VAL A O 1
ATOM 882 N N . LYS A 1 111 ? 9.918 -5.190 -10.924 1.00 80.88 111 LYS A N 1
ATOM 883 C CA . LYS A 1 111 ? 10.021 -5.430 -9.474 1.00 80.88 111 LYS A CA 1
ATOM 884 C C . LYS A 1 111 ? 8.915 -4.728 -8.686 1.00 80.88 111 LYS A C 1
ATOM 886 O O . LYS A 1 111 ? 8.361 -5.324 -7.762 1.00 80.88 111 LYS A O 1
ATOM 891 N N . LEU A 1 112 ? 8.600 -3.480 -9.034 1.00 82.81 112 LEU A N 1
ATOM 892 C CA . LEU A 1 112 ? 7.531 -2.722 -8.389 1.00 82.81 112 LEU A CA 1
ATOM 893 C C . LEU A 1 112 ? 6.155 -3.341 -8.666 1.00 82.81 112 LEU A C 1
ATOM 895 O O . LEU A 1 112 ? 5.381 -3.544 -7.731 1.00 82.81 112 LEU A O 1
ATOM 899 N N . LEU A 1 113 ? 5.858 -3.668 -9.923 1.00 83.94 113 LEU A N 1
ATOM 900 C CA . LEU A 1 113 ? 4.587 -4.269 -10.326 1.00 83.94 113 LEU A CA 1
ATOM 901 C C . LEU A 1 113 ? 4.392 -5.647 -9.694 1.00 83.94 113 LEU A C 1
ATOM 903 O O . LEU A 1 113 ? 3.331 -5.908 -9.134 1.00 83.94 113 LEU A O 1
ATOM 907 N N . SER A 1 114 ? 5.423 -6.495 -9.684 1.00 86.50 114 SER A N 1
ATOM 908 C CA . SER A 1 114 ? 5.384 -7.796 -9.011 1.00 86.50 114 SER A CA 1
ATOM 909 C C . SER A 1 114 ? 5.181 -7.646 -7.502 1.00 86.50 114 SER A C 1
ATOM 911 O O . SER A 1 114 ? 4.432 -8.415 -6.897 1.00 86.50 114 SER A O 1
ATOM 913 N N . LEU A 1 115 ? 5.806 -6.640 -6.874 1.00 86.31 115 LEU A N 1
ATOM 914 C CA . LEU A 1 115 ? 5.571 -6.344 -5.462 1.00 86.31 115 LEU A CA 1
ATOM 915 C C . LEU A 1 115 ? 4.100 -5.982 -5.226 1.00 86.31 115 LEU A C 1
ATOM 917 O O . LEU A 1 115 ? 3.478 -6.580 -4.352 1.00 86.31 115 LEU A O 1
ATOM 921 N N . ARG A 1 116 ? 3.526 -5.072 -6.024 1.00 85.81 116 ARG A N 1
ATOM 922 C CA . ARG A 1 116 ? 2.108 -4.679 -5.927 1.00 85.81 116 ARG A CA 1
ATOM 923 C C . ARG A 1 116 ? 1.162 -5.840 -6.191 1.00 85.81 116 ARG A C 1
ATOM 925 O O . ARG A 1 116 ? 0.178 -5.997 -5.470 1.00 85.81 116 ARG A O 1
ATOM 932 N N . GLU A 1 117 ? 1.471 -6.675 -7.176 1.00 91.81 117 GL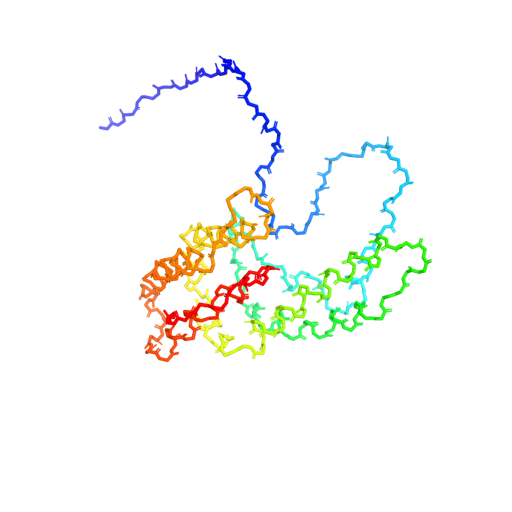U A N 1
ATOM 933 C CA . GLU A 1 117 ? 0.688 -7.869 -7.470 1.00 91.81 117 GLU A CA 1
ATOM 934 C C . GLU A 1 117 ? 0.574 -8.752 -6.222 1.00 91.81 117 GLU A C 1
ATOM 936 O O . GLU A 1 117 ? -0.514 -9.194 -5.863 1.00 91.81 117 GLU A O 1
ATOM 941 N N . MET A 1 118 ? 1.684 -8.949 -5.510 1.00 92.31 118 MET A N 1
ATOM 942 C CA . MET A 1 118 ? 1.734 -9.795 -4.322 1.00 92.31 118 MET A CA 1
ATOM 943 C C . MET A 1 118 ? 1.150 -9.130 -3.072 1.00 92.31 118 MET A C 1
ATOM 945 O O . MET A 1 118 ? 0.440 -9.785 -2.307 1.00 92.31 118 MET A O 1
ATOM 949 N N . THR A 1 119 ? 1.446 -7.852 -2.828 1.00 90.69 119 THR A N 1
ATOM 950 C CA . THR A 1 119 ? 1.096 -7.186 -1.564 1.00 90.69 119 THR A CA 1
ATOM 951 C C . THR A 1 119 ? -0.277 -6.528 -1.569 1.00 90.69 119 THR A C 1
ATOM 953 O O . THR A 1 119 ? -0.868 -6.386 -0.496 1.00 90.69 119 THR A O 1
ATOM 956 N N . LEU A 1 120 ? -0.811 -6.185 -2.744 1.00 91.81 120 LEU A N 1
ATOM 957 C CA . LEU A 1 120 ? -2.149 -5.626 -2.920 1.00 91.81 120 LEU A CA 1
ATOM 958 C C . LEU A 1 120 ? -3.089 -6.638 -3.587 1.00 91.81 120 LEU A C 1
ATOM 960 O O . LEU A 1 120 ? -4.076 -7.033 -2.973 1.00 91.81 120 LEU A O 1
ATOM 964 N N . CYS A 1 121 ? -2.784 -7.097 -4.804 1.00 93.75 121 CYS A N 1
ATOM 965 C CA . CYS A 1 121 ? -3.774 -7.784 -5.647 1.00 93.75 121 CYS A CA 1
ATOM 966 C C . CYS A 1 121 ? -4.044 -9.243 -5.265 1.00 93.75 121 CYS A C 1
ATOM 968 O O . CYS A 1 121 ? -5.193 -9.676 -5.224 1.00 93.75 121 CYS A O 1
ATOM 970 N N . LYS A 1 122 ? -3.000 -9.997 -4.925 1.00 95.25 122 LYS A N 1
ATOM 971 C CA . LYS A 1 122 ? -3.086 -11.375 -4.413 1.00 95.25 122 LYS A CA 1
ATOM 972 C C . LYS A 1 122 ? -3.183 -11.418 -2.883 1.00 95.25 122 LYS A C 1
ATOM 974 O O . LYS A 1 122 ? -3.178 -12.491 -2.283 1.00 95.25 122 LYS A O 1
ATOM 979 N N . SER A 1 123 ? -3.268 -10.254 -2.238 1.00 94.06 123 SER A N 1
ATOM 980 C CA . SER A 1 123 ? -3.262 -10.126 -0.786 1.00 94.06 123 SER A CA 1
ATOM 981 C C . SER A 1 123 ? -4.678 -10.173 -0.194 1.00 94.06 123 SER A C 1
ATOM 983 O O . SER A 1 123 ? -5.620 -9.622 -0.773 1.00 94.06 123 SER A O 1
ATOM 985 N N . PRO A 1 124 ? -4.863 -10.740 1.018 1.00 95.25 124 PRO A N 1
ATOM 986 C CA . PRO A 1 124 ? -6.148 -10.738 1.722 1.00 95.25 124 PRO A CA 1
ATOM 987 C C . PRO A 1 124 ? -6.710 -9.347 2.059 1.00 95.25 124 PRO A C 1
ATOM 989 O O . PRO A 1 124 ? -7.823 -9.279 2.599 1.00 95.25 124 PRO A O 1
ATOM 992 N N . ILE A 1 125 ? -5.932 -8.286 1.813 1.00 95.31 125 ILE A N 1
ATOM 993 C CA . ILE A 1 125 ? -6.280 -6.882 2.039 1.00 95.31 125 ILE A CA 1
ATOM 994 C C . ILE A 1 125 ? -7.169 -6.295 0.946 1.00 95.31 125 ILE A C 1
ATOM 996 O O . ILE A 1 125 ? -7.956 -5.411 1.257 1.00 95.31 125 ILE A O 1
ATOM 1000 N N . LEU A 1 126 ? -7.102 -6.793 -0.295 1.00 95.25 126 LEU A N 1
ATOM 1001 C CA . LEU A 1 126 ? -7.827 -6.225 -1.436 1.00 95.25 126 LEU A CA 1
ATOM 1002 C C . LEU A 1 126 ? -9.326 -5.982 -1.168 1.00 95.25 126 LEU A C 1
ATOM 1004 O O . LEU A 1 126 ? -9.777 -4.852 -1.357 1.00 95.25 126 LEU A O 1
ATOM 1008 N N . PRO A 1 127 ? -10.113 -6.962 -0.669 1.00 95.69 127 PRO A N 1
ATOM 1009 C CA . PRO A 1 127 ? -11.527 -6.718 -0.380 1.00 95.69 127 PRO A CA 1
ATOM 1010 C C . PRO A 1 127 ? -11.743 -5.653 0.703 1.00 95.69 127 PRO A C 1
ATOM 1012 O O . PRO A 1 127 ? -12.723 -4.920 0.644 1.00 95.69 127 PRO A O 1
ATOM 1015 N N . ILE A 1 128 ? -10.822 -5.532 1.663 1.00 96.31 128 ILE A N 1
ATOM 1016 C CA . ILE A 1 128 ? -10.895 -4.514 2.718 1.00 96.31 128 ILE A CA 1
ATOM 1017 C C . ILE A 1 128 ? -10.544 -3.135 2.160 1.00 96.31 128 ILE A C 1
ATOM 1019 O O . ILE A 1 128 ? -11.237 -2.174 2.465 1.00 96.31 128 ILE A O 1
ATOM 1023 N N . ALA A 1 129 ? -9.506 -3.038 1.325 1.00 93.25 129 ALA A N 1
ATOM 1024 C CA . ALA A 1 129 ? -9.092 -1.793 0.684 1.00 93.25 129 ALA A CA 1
ATOM 1025 C C . ALA A 1 129 ? -10.223 -1.196 -0.171 1.00 93.25 129 ALA A C 1
ATOM 1027 O O . ALA A 1 129 ? -10.484 0.003 -0.096 1.00 93.25 129 ALA A O 1
ATOM 1028 N N . ARG A 1 130 ? -10.953 -2.046 -0.909 1.00 93.38 130 ARG A N 1
ATOM 1029 C CA . ARG A 1 130 ? -12.163 -1.655 -1.655 1.00 93.38 130 ARG A CA 1
ATOM 1030 C C . ARG A 1 130 ? -13.240 -1.081 -0.740 1.00 93.38 130 ARG A C 1
ATOM 1032 O O . ARG A 1 130 ? -13.790 -0.023 -1.030 1.00 93.38 130 ARG A O 1
ATOM 1039 N N . GLU A 1 131 ? -13.522 -1.777 0.356 1.00 95.06 131 GLU A N 1
ATOM 1040 C CA . GLU A 1 131 ? -14.571 -1.403 1.305 1.00 95.06 131 GLU A CA 1
ATOM 1041 C C . GLU A 1 131 ? -14.249 -0.084 2.026 1.00 95.06 131 GLU A C 1
ATOM 1043 O O . GLU A 1 131 ? -15.094 0.801 2.109 1.00 95.06 131 GLU A O 1
ATOM 1048 N N . ILE A 1 132 ? -13.008 0.090 2.491 1.00 95.00 132 ILE A N 1
ATOM 1049 C CA . ILE A 1 132 ? -12.581 1.274 3.252 1.00 95.00 132 ILE A CA 1
ATOM 1050 C C . ILE A 1 132 ? -12.187 2.468 2.360 1.00 95.00 132 ILE A C 1
ATOM 1052 O O . ILE A 1 132 ? -11.932 3.558 2.874 1.00 95.00 132 ILE A O 1
ATOM 1056 N N . ARG A 1 133 ? -12.192 2.309 1.023 1.00 93.69 133 ARG A N 1
ATOM 1057 C CA . ARG A 1 133 ? -11.807 3.334 0.028 1.00 93.69 133 ARG A CA 1
ATOM 1058 C C . ARG A 1 133 ? -12.390 4.726 0.307 1.00 93.69 133 ARG A C 1
ATOM 1060 O O . ARG A 1 133 ? -11.602 5.673 0.323 1.00 93.69 133 ARG A O 1
ATOM 1067 N N . PRO A 1 134 ? -13.711 4.903 0.540 1.00 93.06 134 PRO A N 1
ATOM 1068 C CA . PRO A 1 134 ? -14.261 6.239 0.770 1.00 93.06 134 PRO A CA 1
ATOM 1069 C C . PRO A 1 134 ? -13.637 6.906 1.997 1.00 93.06 134 PRO A C 1
ATOM 1071 O O . PRO A 1 134 ? -13.356 8.102 1.983 1.00 93.06 134 PRO A O 1
ATOM 1074 N N . CYS A 1 135 ? -13.360 6.125 3.043 1.00 93.56 135 CYS A N 1
ATOM 1075 C CA . CYS A 1 135 ? -12.715 6.645 4.234 1.00 93.56 135 CYS A CA 1
ATOM 1076 C C . CYS A 1 135 ? -11.240 6.994 3.997 1.00 93.56 135 CYS A C 1
ATOM 1078 O O . CYS A 1 135 ? -10.795 8.042 4.461 1.00 93.56 135 CYS A O 1
ATOM 1080 N N . LEU A 1 136 ? -10.504 6.179 3.228 1.00 92.56 136 LEU A N 1
ATOM 1081 C CA . LEU A 1 136 ? -9.117 6.484 2.850 1.00 92.56 136 LEU A CA 1
ATOM 1082 C C . LEU A 1 136 ? -9.011 7.827 2.116 1.00 92.56 136 LEU A C 1
ATOM 1084 O O . LEU A 1 136 ? -8.127 8.616 2.434 1.00 92.56 136 LEU A O 1
ATOM 1088 N N . ASN A 1 137 ? -9.940 8.123 1.199 1.00 91.75 137 ASN A N 1
ATOM 1089 C CA . ASN A 1 137 ? -9.976 9.418 0.511 1.00 91.75 137 ASN A CA 1
ATOM 1090 C C . ASN A 1 137 ? -10.255 10.575 1.479 1.00 91.75 137 ASN A C 1
ATOM 1092 O O . ASN A 1 137 ? -9.557 11.584 1.440 1.00 91.75 137 ASN A O 1
ATOM 1096 N N . ARG A 1 138 ? -11.229 10.425 2.389 1.00 91.25 138 ARG A N 1
ATOM 1097 C CA . ARG A 1 138 ? -11.560 11.468 3.381 1.00 91.25 138 ARG A CA 1
ATOM 1098 C C . ARG A 1 138 ? -10.428 11.741 4.370 1.00 91.25 138 ARG A C 1
ATOM 1100 O O . ARG A 1 138 ? -10.308 12.859 4.857 1.00 91.25 138 ARG A O 1
ATOM 1107 N N . LYS A 1 139 ? -9.621 10.725 4.680 1.00 92.06 139 LYS A N 1
ATOM 1108 C CA . LYS A 1 139 ? -8.536 10.794 5.668 1.00 92.06 139 LYS A CA 1
ATOM 1109 C C . LYS A 1 139 ? -7.151 10.924 5.043 1.00 92.06 139 LYS A C 1
ATOM 1111 O O . LYS A 1 139 ? -6.159 10.798 5.755 1.00 92.06 139 LYS A O 1
ATOM 1116 N N . VAL A 1 140 ? -7.053 11.181 3.737 1.00 88.25 140 VAL A N 1
ATOM 1117 C CA . VAL A 1 140 ? -5.769 11.193 3.020 1.00 88.25 140 VAL A CA 1
ATOM 1118 C C . VAL A 1 140 ? -4.748 12.135 3.660 1.00 88.25 140 VAL A C 1
ATOM 1120 O O . VAL A 1 140 ? -3.594 11.755 3.842 1.00 88.25 140 VAL A O 1
ATOM 1123 N N . THR A 1 141 ? -5.172 13.325 4.084 1.00 86.75 141 THR A N 1
ATOM 1124 C CA . THR A 1 141 ? -4.310 14.318 4.739 1.00 86.75 141 THR A CA 1
ATOM 1125 C C . THR A 1 141 ? -3.802 13.848 6.101 1.00 86.75 141 THR A C 1
ATOM 1127 O O . THR A 1 141 ? -2.657 14.125 6.441 1.00 86.75 141 THR A O 1
ATOM 1130 N N . THR A 1 142 ? -4.607 13.094 6.854 1.00 91.19 142 THR A N 1
ATOM 1131 C CA . THR A 1 142 ? -4.222 12.530 8.158 1.00 91.19 142 THR A CA 1
ATOM 1132 C C . THR A 1 142 ? -3.336 11.291 8.015 1.00 91.19 142 THR A C 1
ATOM 1134 O O . THR A 1 142 ? -2.407 11.100 8.792 1.00 91.19 142 THR A O 1
ATOM 1137 N N . LEU A 1 143 ? -3.601 10.444 7.017 1.00 90.31 143 LEU A N 1
ATOM 1138 C CA . LEU A 1 143 ? -2.894 9.173 6.820 1.00 90.31 143 LEU A CA 1
ATOM 1139 C C . LEU A 1 143 ? -1.560 9.333 6.073 1.00 90.31 143 LEU A C 1
ATOM 1141 O O . LEU A 1 143 ? -0.674 8.491 6.228 1.00 90.31 143 LEU A O 1
ATOM 1145 N N . THR A 1 144 ? -1.393 10.396 5.278 1.00 88.50 144 THR A N 1
ATOM 1146 C CA . THR A 1 144 ? -0.161 10.643 4.504 1.00 88.50 144 THR A CA 1
ATOM 1147 C C . THR A 1 144 ? 1.085 10.761 5.396 1.00 88.50 144 THR A C 1
ATOM 1149 O O . THR A 1 144 ? 2.041 10.032 5.133 1.00 88.50 144 THR A O 1
ATOM 1152 N N . PRO A 1 145 ? 1.084 11.537 6.500 1.00 92.25 145 PRO A N 1
ATOM 1153 C CA . PRO A 1 145 ? 2.226 11.583 7.416 1.00 92.25 145 PRO A CA 1
ATOM 1154 C C . PRO A 1 145 ? 2.612 10.219 8.007 1.00 92.25 145 PRO A C 1
ATOM 1156 O O . PRO A 1 145 ? 3.788 9.947 8.244 1.00 92.25 145 PRO A O 1
ATOM 1159 N N . PHE A 1 146 ? 1.645 9.324 8.245 1.00 95.25 146 PHE A N 1
ATOM 1160 C CA . PHE A 1 146 ? 1.945 7.973 8.730 1.00 95.25 146 PHE A CA 1
ATOM 1161 C C . PHE A 1 146 ? 2.632 7.130 7.653 1.00 95.25 146 PHE A C 1
ATOM 1163 O O . PHE A 1 146 ? 3.614 6.441 7.934 1.00 95.25 146 PHE A O 1
ATOM 1170 N N . TYR A 1 147 ? 2.167 7.232 6.406 1.00 91.38 147 TYR A N 1
ATOM 1171 C CA . TYR A 1 147 ? 2.819 6.599 5.264 1.00 91.38 147 TYR A CA 1
ATOM 1172 C C . TYR A 1 147 ? 4.253 7.102 5.057 1.00 91.38 147 TYR A C 1
ATOM 1174 O O . TYR A 1 147 ? 5.159 6.290 4.861 1.00 91.38 147 TYR A O 1
ATOM 1182 N N . GLU A 1 148 ? 4.479 8.411 5.159 1.00 90.88 148 GLU A N 1
ATOM 1183 C CA . GLU A 1 148 ? 5.814 9.015 5.064 1.00 90.88 148 GLU A CA 1
ATOM 1184 C C . GLU A 1 148 ? 6.753 8.475 6.149 1.00 90.88 148 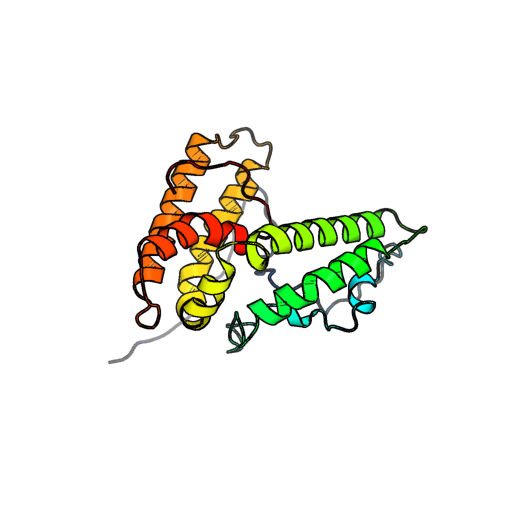GLU A C 1
ATOM 1186 O O . GLU A 1 148 ? 7.834 7.985 5.824 1.00 90.88 148 GLU A O 1
ATOM 1191 N N . ARG A 1 149 ? 6.299 8.416 7.412 1.00 94.38 149 ARG A N 1
ATOM 1192 C CA . ARG A 1 149 ? 7.063 7.804 8.518 1.00 94.38 149 ARG A CA 1
ATOM 1193 C C . ARG A 1 149 ? 7.452 6.350 8.227 1.00 94.38 149 ARG A C 1
ATOM 1195 O O . ARG A 1 149 ? 8.574 5.947 8.531 1.00 94.38 149 ARG A O 1
ATOM 1202 N N . VAL A 1 150 ? 6.555 5.551 7.638 1.00 93.50 150 VAL A N 1
ATOM 1203 C CA . VAL A 1 150 ? 6.873 4.167 7.236 1.00 93.50 150 VAL A CA 1
ATOM 1204 C C . VAL A 1 150 ? 7.933 4.141 6.138 1.00 93.50 150 VAL A C 1
ATOM 1206 O O . VAL A 1 150 ? 8.866 3.341 6.215 1.00 93.50 150 VAL A O 1
ATOM 1209 N N . MET A 1 151 ? 7.823 5.001 5.126 1.00 90.88 151 MET A N 1
ATOM 1210 C CA . MET A 1 151 ? 8.800 5.056 4.038 1.00 90.88 151 MET A CA 1
ATOM 1211 C C . MET A 1 151 ? 10.181 5.497 4.524 1.00 90.88 151 MET A C 1
ATOM 1213 O O . MET A 1 151 ? 11.173 4.862 4.161 1.00 90.88 151 MET A O 1
ATOM 1217 N N . ASP A 1 152 ? 10.251 6.498 5.400 1.00 90.81 152 ASP A N 1
ATOM 1218 C CA . ASP A 1 152 ? 11.497 6.940 6.030 1.00 90.81 152 ASP A CA 1
ATOM 1219 C C . ASP A 1 152 ? 12.140 5.824 6.851 1.00 90.81 152 ASP A C 1
ATOM 1221 O O . ASP A 1 152 ? 13.355 5.616 6.784 1.00 90.81 152 ASP A O 1
ATOM 1225 N N . LEU A 1 153 ? 11.328 5.054 7.582 1.00 91.31 153 LEU A N 1
ATOM 1226 C CA . LEU A 1 153 ? 11.790 3.908 8.357 1.00 91.31 153 LEU A CA 1
ATOM 1227 C C . LEU A 1 153 ? 12.375 2.807 7.452 1.00 91.31 153 LEU A C 1
ATOM 1229 O O . LEU A 1 153 ? 13.442 2.264 7.751 1.00 91.31 153 LEU A O 1
ATOM 1233 N N . ILE A 1 154 ? 11.719 2.504 6.324 1.00 90.50 154 ILE A N 1
ATOM 1234 C CA . ILE A 1 154 ? 12.222 1.549 5.321 1.00 90.50 154 ILE A CA 1
ATOM 1235 C C . ILE A 1 154 ? 13.547 2.049 4.736 1.00 90.50 154 ILE A C 1
ATOM 1237 O O . ILE A 1 154 ? 14.547 1.334 4.798 1.00 90.50 154 ILE A O 1
ATOM 1241 N N . ILE A 1 155 ? 13.587 3.282 4.225 1.00 87.00 155 ILE A N 1
ATOM 1242 C CA . ILE A 1 155 ? 14.778 3.867 3.589 1.00 87.00 155 ILE A CA 1
ATOM 1243 C C . ILE A 1 155 ? 15.954 3.899 4.569 1.00 87.00 155 ILE A C 1
ATOM 1245 O O . ILE A 1 155 ? 17.072 3.524 4.217 1.00 87.00 155 ILE A O 1
ATOM 1249 N N . SER A 1 156 ? 15.708 4.299 5.815 1.00 85.75 156 SER A N 1
ATOM 1250 C CA . SER A 1 156 ? 16.747 4.385 6.844 1.00 85.75 156 SER A CA 1
ATOM 1251 C C . SER A 1 156 ? 17.326 3.020 7.215 1.00 85.75 156 SER A C 1
ATOM 1253 O O . SER A 1 156 ? 18.498 2.933 7.567 1.00 85.75 156 SER A O 1
ATOM 1255 N N . SER A 1 157 ? 16.543 1.945 7.102 1.00 85.12 157 SER A N 1
ATOM 1256 C CA . SER A 1 157 ? 17.037 0.584 7.342 1.00 85.12 157 SER A CA 1
ATOM 1257 C C . SER A 1 157 ? 17.864 0.005 6.184 1.00 85.12 157 SER A C 1
ATOM 1259 O O . SER A 1 157 ? 18.690 -0.882 6.404 1.00 85.12 157 SER A O 1
ATOM 1261 N N . GLU A 1 158 ? 17.652 0.501 4.960 1.00 80.31 158 GLU A N 1
ATOM 1262 C CA . GLU A 1 158 ? 18.402 0.104 3.763 1.00 80.31 158 GLU A CA 1
ATOM 1263 C C . GLU A 1 158 ? 19.721 0.876 3.632 1.00 80.31 158 GLU A C 1
ATOM 1265 O O . GLU A 1 158 ? 20.694 0.361 3.077 1.00 80.31 158 GLU A O 1
ATOM 1270 N N . ARG A 1 159 ? 19.774 2.116 4.137 1.00 75.81 159 ARG A N 1
ATOM 1271 C CA . ARG A 1 159 ? 20.992 2.928 4.104 1.00 75.81 159 ARG A CA 1
ATOM 1272 C C . ARG A 1 159 ? 22.041 2.335 5.042 1.00 75.81 159 ARG A C 1
ATOM 1274 O O . ARG A 1 159 ? 21.816 2.156 6.236 1.00 75.81 159 ARG A O 1
ATOM 1281 N N . ASN A 1 160 ? 23.227 2.087 4.496 1.00 54.62 160 ASN A N 1
ATOM 1282 C CA . ASN A 1 160 ? 24.381 1.604 5.245 1.00 54.62 160 ASN A CA 1
ATOM 1283 C C . ASN A 1 160 ? 25.046 2.778 5.989 1.00 54.62 160 ASN A C 1
ATOM 1285 O O . ASN A 1 160 ? 26.129 3.230 5.625 1.00 54.62 160 ASN A O 1
ATOM 1289 N N . THR A 1 161 ? 24.342 3.352 6.965 1.00 60.09 161 THR A N 1
ATOM 1290 C CA . THR A 1 161 ? 24.878 4.403 7.840 1.00 60.09 161 THR A CA 1
ATOM 1291 C C . THR A 1 161 ? 25.462 3.790 9.112 1.00 60.09 161 THR A C 1
ATOM 1293 O O . THR A 1 161 ? 25.172 2.650 9.474 1.00 60.09 161 THR A O 1
ATOM 1296 N N . THR A 1 162 ? 26.270 4.572 9.829 1.00 54.31 162 THR A N 1
ATOM 1297 C CA . THR A 1 162 ? 26.878 4.209 11.122 1.00 54.31 162 THR A CA 1
ATOM 1298 C C . THR A 1 162 ? 25.844 3.783 12.179 1.00 54.31 162 THR A C 1
ATOM 1300 O O . THR A 1 162 ? 26.183 3.066 13.116 1.00 54.31 162 THR A O 1
ATOM 1303 N N . TYR A 1 163 ? 24.571 4.163 12.006 1.00 57.81 163 TYR A N 1
ATOM 1304 C CA . TYR A 1 163 ? 23.440 3.753 12.838 1.00 57.81 163 TYR A CA 1
ATOM 1305 C C . TYR A 1 163 ? 22.500 2.839 12.049 1.00 57.81 163 TYR A C 1
ATOM 1307 O O . TYR A 1 163 ? 21.428 3.246 11.604 1.00 57.81 163 TYR A O 1
ATOM 1315 N N . ARG A 1 164 ? 22.899 1.578 11.874 1.00 68.75 164 ARG A N 1
ATOM 1316 C CA . ARG A 1 164 ? 22.039 0.574 11.244 1.00 68.75 164 ARG A CA 1
ATOM 1317 C C . ARG A 1 164 ? 20.818 0.319 12.128 1.00 68.75 164 ARG A C 1
ATOM 1319 O O . ARG A 1 164 ? 20.952 -0.169 13.251 1.00 68.75 164 ARG A O 1
ATOM 1326 N N . ILE A 1 165 ? 19.625 0.619 11.61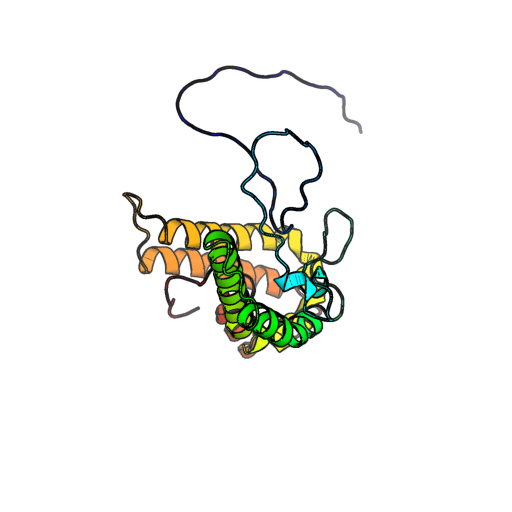7 1.00 80.75 165 ILE A N 1
ATOM 1327 C CA . ILE A 1 165 ? 18.374 0.267 12.294 1.00 80.75 165 ILE A CA 1
ATOM 1328 C C . ILE A 1 165 ? 18.324 -1.257 12.456 1.00 80.75 165 ILE A C 1
ATOM 1330 O O . ILE A 1 165 ? 18.425 -2.011 11.486 1.00 80.75 165 ILE A O 1
ATOM 1334 N N . THR A 1 166 ? 18.184 -1.720 13.696 1.00 88.06 166 THR A N 1
ATOM 1335 C CA . THR A 1 166 ? 18.013 -3.142 14.006 1.00 88.06 166 THR A CA 1
ATOM 1336 C C . THR A 1 166 ? 16.570 -3.574 13.749 1.00 88.06 166 THR A C 1
ATOM 1338 O O . THR A 1 166 ? 15.651 -2.753 13.794 1.00 88.06 166 THR A O 1
ATOM 1341 N N . LYS A 1 167 ? 16.342 -4.882 13.555 1.00 89.88 167 LYS A N 1
ATOM 1342 C CA . LYS A 1 167 ? 14.986 -5.456 13.463 1.00 89.88 167 LYS A CA 1
ATOM 1343 C C . LYS A 1 167 ? 14.103 -5.003 14.633 1.00 89.88 167 LYS A C 1
ATOM 1345 O O . LYS A 1 167 ? 12.947 -4.663 14.418 1.00 89.88 167 LYS A O 1
ATOM 1350 N N . THR A 1 168 ? 14.646 -4.990 15.851 1.00 90.25 168 THR A N 1
ATOM 1351 C CA . THR A 1 168 ? 13.913 -4.605 17.064 1.00 90.25 168 THR A CA 1
ATOM 1352 C C . THR A 1 168 ? 13.422 -3.163 16.990 1.00 90.25 168 THR A C 1
ATOM 1354 O O . THR A 1 168 ? 12.224 -2.931 17.120 1.00 90.25 168 THR A O 1
ATOM 1357 N N . ASN A 1 169 ? 14.321 -2.217 16.704 1.00 90.88 169 ASN A N 1
ATOM 1358 C CA . ASN A 1 169 ? 13.974 -0.795 16.647 1.00 90.88 169 ASN A CA 1
ATOM 1359 C C . ASN A 1 169 ? 13.019 -0.509 15.485 1.00 90.88 169 ASN A C 1
ATOM 1361 O O . ASN A 1 169 ? 12.041 0.212 15.658 1.00 90.88 169 ASN A O 1
ATOM 1365 N N . PHE A 1 170 ? 13.256 -1.133 14.324 1.00 93.00 170 PHE A N 1
ATOM 1366 C CA . PHE A 1 170 ? 12.340 -1.045 13.190 1.00 93.00 170 PHE A CA 1
ATOM 1367 C C . PHE A 1 170 ? 10.939 -1.516 13.581 1.00 93.00 170 PHE A C 1
ATOM 1369 O O . PHE A 1 170 ? 9.967 -0.795 13.392 1.00 93.00 170 PHE A O 1
ATOM 1376 N N . CYS A 1 171 ? 10.824 -2.728 14.127 1.00 94.62 171 CYS A N 1
ATOM 1377 C CA . CYS A 1 171 ? 9.525 -3.324 14.407 1.00 94.62 171 CYS A CA 1
ATOM 1378 C C . CYS A 1 171 ? 8.767 -2.612 15.522 1.00 94.62 171 CYS A C 1
ATOM 1380 O O . CYS A 1 171 ? 7.541 -2.588 15.473 1.00 94.62 171 CYS A O 1
ATOM 1382 N N . GLN A 1 172 ? 9.467 -2.015 16.488 1.00 95.00 172 GLN A N 1
ATOM 1383 C CA . GLN A 1 172 ? 8.838 -1.162 17.488 1.00 95.00 172 GLN A CA 1
ATOM 1384 C C . GLN A 1 172 ? 8.196 0.068 16.834 1.00 95.00 172 GLN A C 1
ATOM 1386 O O . GLN A 1 172 ? 6.982 0.226 16.918 1.00 95.00 172 GLN A O 1
ATOM 1391 N N . SER A 1 173 ? 8.973 0.882 16.110 1.00 95.50 173 SER A N 1
ATOM 1392 C CA . SER A 1 173 ? 8.444 2.089 15.457 1.00 95.50 173 SER A CA 1
ATOM 1393 C C . SER A 1 173 ? 7.379 1.765 14.410 1.00 95.50 173 SER A C 1
ATOM 1395 O O . SER A 1 173 ? 6.394 2.484 14.270 1.00 95.50 173 SER A O 1
ATOM 1397 N N . TYR A 1 174 ? 7.542 0.660 13.682 1.00 96.19 174 TYR A N 1
ATOM 1398 C CA . TYR A 1 174 ? 6.557 0.209 12.707 1.00 96.19 174 TYR A CA 1
ATOM 1399 C C . TYR A 1 174 ? 5.225 -0.181 13.362 1.00 96.19 174 TYR A C 1
ATOM 1401 O O . TYR A 1 174 ? 4.167 0.149 12.827 1.00 96.19 174 TYR A O 1
ATOM 1409 N N . ARG A 1 175 ? 5.260 -0.838 14.532 1.00 96.75 175 ARG A N 1
ATOM 1410 C CA . ARG A 1 175 ? 4.053 -1.173 15.301 1.00 96.75 175 ARG A CA 1
ATOM 1411 C C . ARG A 1 175 ? 3.334 0.084 15.782 1.00 96.75 175 ARG A C 1
ATOM 1413 O O . ARG A 1 175 ? 2.130 0.170 15.583 1.00 96.75 175 ARG A O 1
ATOM 1420 N N . GLU A 1 176 ? 4.061 1.054 16.334 1.00 96.94 176 GLU A N 1
ATOM 1421 C CA . GLU A 1 176 ? 3.492 2.335 16.783 1.00 96.94 176 GLU A CA 1
ATOM 1422 C C . GLU A 1 176 ? 2.755 3.042 15.633 1.00 96.94 176 GLU A C 1
ATOM 1424 O O . GLU A 1 176 ? 1.598 3.428 15.772 1.00 96.94 176 GLU A O 1
ATOM 1429 N N . ILE A 1 177 ? 3.370 3.114 14.445 1.00 97.62 177 ILE A N 1
ATOM 1430 C CA . ILE A 1 177 ? 2.720 3.723 13.275 1.00 97.62 177 ILE A CA 1
ATOM 1431 C C . ILE A 1 177 ? 1.470 2.935 12.852 1.00 97.62 177 ILE A C 1
ATOM 1433 O O . ILE A 1 177 ? 0.461 3.531 12.471 1.00 97.62 177 ILE A O 1
ATOM 1437 N N . ILE A 1 178 ? 1.503 1.599 12.904 1.00 97.69 178 ILE A N 1
ATOM 1438 C CA . ILE A 1 178 ? 0.325 0.769 12.617 1.00 97.69 178 ILE A CA 1
ATOM 1439 C C . ILE A 1 178 ? -0.791 1.032 13.631 1.00 97.69 178 ILE A C 1
ATOM 1441 O O . ILE A 1 178 ? -1.940 1.168 13.222 1.00 97.69 178 ILE A O 1
ATOM 1445 N N . GLU A 1 179 ? -0.483 1.123 14.921 1.00 97.75 179 GLU A N 1
ATOM 1446 C CA . GLU A 1 179 ? -1.465 1.414 15.970 1.0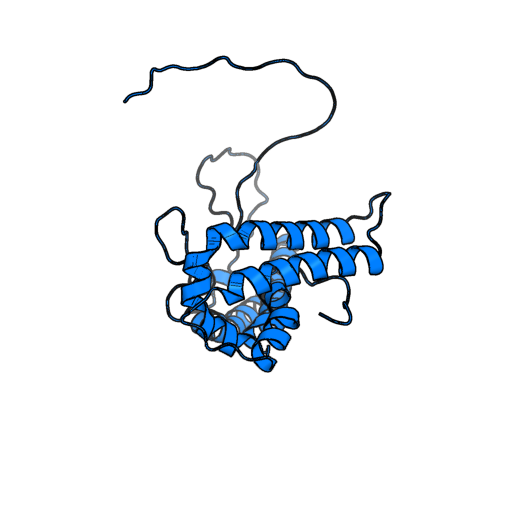0 97.75 179 GLU A CA 1
ATOM 1447 C C . GLU A 1 179 ? -2.126 2.783 15.766 1.00 97.75 179 GLU A C 1
ATOM 1449 O O . GLU A 1 179 ? -3.358 2.862 15.782 1.00 97.75 179 GLU A O 1
ATOM 1454 N N . ASP A 1 180 ? -1.340 3.820 15.459 1.00 97.81 180 ASP A N 1
ATOM 1455 C CA . ASP A 1 180 ? -1.843 5.154 15.100 1.00 97.81 180 ASP A CA 1
ATOM 1456 C C . ASP A 1 180 ? -2.780 5.080 13.880 1.00 97.81 180 ASP A C 1
ATOM 1458 O O . ASP A 1 180 ? -3.885 5.627 13.869 1.00 97.81 180 ASP A O 1
ATOM 1462 N N . THR A 1 181 ? -2.363 4.334 12.854 1.00 97.12 181 THR A N 1
ATOM 1463 C CA . THR A 1 181 ? -3.120 4.166 11.605 1.00 97.12 181 THR A CA 1
ATOM 1464 C C . THR A 1 181 ? -4.447 3.459 11.839 1.00 97.12 181 THR A C 1
ATOM 1466 O O . THR A 1 181 ? -5.478 3.884 11.323 1.00 97.12 181 THR A O 1
ATOM 1469 N N . ILE A 1 182 ? -4.440 2.364 12.602 1.00 97.31 182 ILE A N 1
ATOM 1470 C CA . ILE A 1 182 ? -5.653 1.608 12.915 1.00 97.31 182 ILE A CA 1
ATOM 1471 C C . ILE A 1 182 ? -6.603 2.457 13.751 1.00 97.31 182 ILE A C 1
ATOM 1473 O O . ILE A 1 182 ? -7.790 2.476 13.442 1.00 97.31 182 ILE A O 1
ATOM 1477 N N . SER A 1 183 ? -6.092 3.193 14.738 1.00 97.19 183 SER A N 1
ATOM 1478 C CA . SER A 1 183 ? -6.901 4.097 15.563 1.00 97.19 183 SER A CA 1
ATOM 1479 C C . SER A 1 183 ? -7.598 5.157 14.706 1.00 97.19 183 SER A C 1
ATOM 1481 O O . SER A 1 183 ? -8.797 5.390 14.848 1.00 97.19 183 SER A O 1
ATOM 1483 N N . GLU A 1 184 ? -6.880 5.739 13.743 1.00 96.81 184 GLU A N 1
ATOM 1484 C CA . GLU A 1 184 ? -7.447 6.715 12.812 1.00 96.81 184 GLU A CA 1
ATOM 1485 C C . GLU A 1 184 ? -8.511 6.086 11.896 1.00 96.81 184 GLU A C 1
ATOM 1487 O O . GLU A 1 184 ? -9.595 6.645 11.710 1.00 96.81 184 GLU A O 1
ATOM 1492 N N . LEU A 1 185 ? -8.251 4.890 11.359 1.00 95.44 185 LEU A N 1
ATOM 1493 C CA . LEU A 1 185 ? -9.214 4.166 10.528 1.00 95.44 185 LEU A CA 1
ATOM 1494 C C . LEU A 1 185 ? -10.439 3.693 11.328 1.00 95.44 185 LEU A C 1
ATOM 1496 O O . LEU A 1 185 ? -11.533 3.620 10.772 1.00 95.44 185 LEU A O 1
ATOM 1500 N N . GLN A 1 186 ? -10.315 3.397 12.622 1.00 95.88 186 GLN A N 1
ATOM 1501 C CA . GLN A 1 186 ? -11.444 2.966 13.459 1.00 95.88 186 GLN A CA 1
ATOM 1502 C C . GLN A 1 186 ? -12.566 4.006 13.540 1.00 95.88 186 GLN A C 1
ATOM 1504 O O . GLN A 1 186 ? -13.722 3.649 13.751 1.00 95.88 186 GLN A O 1
ATOM 1509 N N . THR A 1 187 ? -12.261 5.273 13.262 1.00 95.50 187 THR A N 1
ATOM 1510 C CA . THR A 1 187 ? -13.258 6.352 13.168 1.00 95.50 187 THR A CA 1
ATOM 1511 C C . THR A 1 187 ? -14.045 6.366 11.842 1.00 95.50 187 THR A C 1
ATOM 1513 O O . THR A 1 187 ? -14.883 7.237 11.621 1.00 95.50 187 THR A O 1
ATOM 1516 N N . CYS A 1 188 ? -13.796 5.421 10.928 1.00 94.06 188 CYS A N 1
ATOM 1517 C CA . CYS A 1 188 ? -14.558 5.254 9.689 1.00 94.06 188 CYS A CA 1
ATOM 1518 C C . CYS A 1 188 ? -15.934 4.614 9.955 1.00 94.06 188 CYS A C 1
ATOM 1520 O O . CYS A 1 188 ? -16.050 3.390 9.951 1.00 94.06 188 CYS A O 1
ATOM 1522 N N . GLU A 1 189 ? -16.979 5.429 10.121 1.00 89.69 189 GLU A N 1
ATOM 1523 C CA . GLU A 1 189 ? -18.350 4.961 10.420 1.00 89.69 189 GLU A CA 1
ATOM 1524 C C . GLU A 1 189 ? -18.959 4.065 9.323 1.00 89.69 189 GLU A C 1
ATOM 1526 O O . GLU A 1 189 ? -19.682 3.118 9.623 1.00 89.69 189 GLU A O 1
ATOM 1531 N N . ASP A 1 190 ? -18.611 4.307 8.054 1.00 86.75 190 ASP A N 1
ATOM 1532 C CA . ASP A 1 190 ? -19.126 3.546 6.901 1.00 86.75 190 ASP A CA 1
ATOM 1533 C C . ASP A 1 190 ? -18.471 2.159 6.727 1.00 86.75 190 ASP A C 1
ATOM 1535 O O . ASP A 1 190 ? -18.834 1.406 5.822 1.00 86.75 190 ASP A O 1
ATOM 1539 N N . PHE A 1 191 ? -17.463 1.821 7.537 1.00 92.50 191 PHE A N 1
ATOM 1540 C CA . PHE A 1 191 ? -16.696 0.583 7.408 1.00 92.50 191 PHE A CA 1
ATOM 1541 C C . PHE A 1 191 ? -17.079 -0.408 8.510 1.00 92.50 191 PHE A C 1
ATOM 1543 O O . PHE A 1 191 ? -16.943 -0.129 9.702 1.00 92.50 191 PHE A O 1
ATOM 1550 N N . GLN A 1 192 ? -17.535 -1.605 8.126 1.00 93.62 192 GLN A N 1
ATOM 1551 C CA . GLN A 1 192 ? -17.982 -2.601 9.099 1.00 93.62 192 GLN A CA 1
ATOM 1552 C C . GLN A 1 192 ? -16.778 -3.262 9.781 1.00 93.62 192 GLN A C 1
ATOM 1554 O O . GLN A 1 192 ? -16.218 -4.246 9.279 1.00 93.62 192 GLN A O 1
ATOM 1559 N N . TRP A 1 193 ? -16.394 -2.746 10.945 1.00 95.31 193 TRP A N 1
ATOM 1560 C CA . TRP A 1 193 ? -15.266 -3.249 11.721 1.00 95.31 193 TRP A CA 1
ATOM 1561 C C . TRP A 1 193 ? -15.449 -4.690 12.211 1.00 95.31 193 TRP A C 1
ATOM 1563 O O . TRP A 1 193 ? -16.531 -5.135 12.584 1.00 95.31 193 TRP A O 1
ATOM 1573 N N . SER A 1 194 ? -14.345 -5.439 12.216 1.00 96.00 194 SER A N 1
ATOM 1574 C CA . SER A 1 194 ? -14.243 -6.748 12.866 1.00 96.00 194 SER A CA 1
ATOM 1575 C C . SER A 1 194 ? -12.787 -7.050 13.209 1.00 96.00 194 SER A C 1
ATOM 1577 O O . SER A 1 194 ? -11.882 -6.613 12.493 1.00 96.00 194 SER A O 1
ATOM 1579 N N . ALA A 1 195 ? -12.558 -7.886 14.225 1.00 95.88 195 ALA A N 1
ATOM 1580 C CA . ALA A 1 195 ? -11.211 -8.320 14.608 1.00 95.88 195 ALA A CA 1
ATOM 1581 C C . ALA A 1 195 ? -10.433 -8.933 13.424 1.00 95.88 195 ALA A C 1
ATOM 1583 O O . ALA A 1 195 ? -9.247 -8.675 13.236 1.00 95.88 195 ALA A O 1
ATOM 1584 N N . LYS A 1 196 ? -11.114 -9.692 12.551 1.00 96.75 196 LYS A N 1
ATOM 1585 C CA . LYS A 1 196 ? -10.500 -10.291 11.354 1.00 96.75 196 LYS A CA 1
ATOM 1586 C C . LYS A 1 196 ? -10.034 -9.239 10.341 1.00 96.75 196 LYS A C 1
ATOM 1588 O O . LYS A 1 196 ? -9.000 -9.437 9.704 1.00 96.75 196 LYS A O 1
ATOM 1593 N N . LYS A 1 197 ? -10.796 -8.155 10.152 1.00 96.81 197 LYS A N 1
ATOM 1594 C CA . LYS A 1 197 ? -10.414 -7.055 9.251 1.00 96.81 197 LYS A CA 1
ATOM 1595 C C . LYS A 1 197 ? -9.265 -6.243 9.837 1.00 96.81 197 LYS A C 1
ATOM 1597 O O . LYS A 1 197 ? -8.323 -5.951 9.110 1.00 96.81 197 LYS A O 1
ATOM 1602 N N . GLU A 1 198 ? -9.293 -5.974 11.139 1.00 96.75 198 GLU A N 1
ATOM 1603 C CA . GLU A 1 198 ? -8.213 -5.269 11.828 1.00 96.75 198 GLU A CA 1
ATOM 1604 C C . GLU A 1 198 ? -6.877 -6.018 11.717 1.00 96.75 198 GLU A C 1
ATOM 1606 O O . GLU A 1 198 ? -5.891 -5.441 11.267 1.00 96.75 198 GLU A O 1
ATOM 1611 N N . VAL A 1 199 ? -6.854 -7.327 12.002 1.00 96.69 199 VAL A N 1
ATOM 1612 C CA . VAL A 1 199 ? -5.644 -8.162 11.848 1.00 96.69 199 VAL A CA 1
ATOM 1613 C C . VAL A 1 199 ? -5.095 -8.103 10.419 1.00 96.69 199 VAL A C 1
ATOM 1615 O O . VAL A 1 199 ? -3.882 -8.068 10.208 1.00 96.69 199 VAL A O 1
ATOM 1618 N N . LYS A 1 200 ? -5.974 -8.089 9.412 1.00 96.69 200 LYS A N 1
ATOM 1619 C CA . LYS A 1 200 ? -5.555 -7.957 8.013 1.00 96.69 200 LYS A CA 1
ATOM 1620 C C . LYS A 1 200 ? -5.006 -6.562 7.711 1.00 96.69 200 LYS A C 1
ATOM 1622 O O . LYS A 1 200 ? -3.969 -6.474 7.063 1.00 96.69 200 LYS A O 1
ATOM 1627 N N . LEU A 1 201 ? -5.654 -5.496 8.180 1.00 96.00 201 LEU A N 1
ATOM 1628 C CA . LEU A 1 201 ? -5.169 -4.122 8.013 1.00 96.00 201 LEU A CA 1
ATOM 1629 C C . LEU A 1 201 ? -3.783 -3.955 8.643 1.00 96.00 201 LEU A C 1
ATOM 1631 O O . 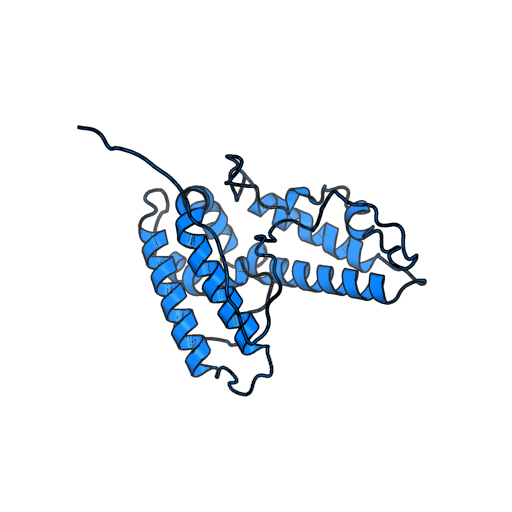LEU A 1 201 ? -2.854 -3.553 7.949 1.00 96.00 201 LEU A O 1
ATOM 1635 N N . ARG A 1 202 ? -3.603 -4.385 9.895 1.00 96.94 202 ARG A N 1
ATOM 1636 C CA . ARG A 1 202 ? -2.316 -4.339 10.610 1.00 96.94 202 ARG A CA 1
ATOM 1637 C C . ARG A 1 202 ? -1.186 -5.008 9.832 1.00 96.94 202 ARG A C 1
ATOM 1639 O O . ARG A 1 202 ? -0.092 -4.467 9.720 1.00 96.94 202 ARG A O 1
ATOM 1646 N N . ARG A 1 203 ? -1.458 -6.177 9.248 1.00 95.31 203 ARG A N 1
ATOM 1647 C CA . ARG A 1 203 ? -0.442 -6.969 8.540 1.00 95.31 203 ARG A CA 1
ATOM 1648 C C . ARG A 1 203 ? -0.167 -6.515 7.114 1.00 95.31 203 ARG A C 1
ATOM 1650 O O . ARG A 1 203 ? 0.939 -6.732 6.632 1.00 95.31 203 ARG A O 1
ATOM 1657 N N . PHE A 1 204 ? -1.162 -5.967 6.419 1.00 95.38 204 PHE A N 1
ATOM 1658 C CA . PHE A 1 204 ? -1.098 -5.819 4.963 1.00 95.38 204 PHE A CA 1
ATOM 1659 C C . PHE A 1 204 ? -1.320 -4.396 4.452 1.00 95.38 204 PHE A C 1
ATOM 1661 O O . PHE A 1 204 ? -1.010 -4.156 3.292 1.00 95.38 204 PHE A O 1
ATOM 1668 N N . TYR A 1 205 ? -1.786 -3.448 5.272 1.00 94.81 205 TYR A N 1
ATOM 1669 C CA . TYR A 1 205 ? -2.060 -2.077 4.826 1.00 94.81 205 TYR A CA 1
ATOM 1670 C C . TYR A 1 205 ? -0.817 -1.391 4.244 1.00 94.81 205 TYR A C 1
ATOM 1672 O O . TYR A 1 205 ? -0.793 -1.037 3.067 1.00 94.81 205 TYR A O 1
ATOM 1680 N N . TYR A 1 206 ? 0.257 -1.279 5.027 1.00 94.38 206 TYR A N 1
ATOM 1681 C CA . TYR A 1 206 ? 1.493 -0.656 4.552 1.00 94.38 206 TYR A CA 1
ATOM 1682 C C . TYR A 1 206 ? 2.220 -1.461 3.471 1.00 94.38 206 TYR A C 1
ATOM 1684 O O . TYR A 1 206 ? 2.603 -0.853 2.477 1.00 94.38 206 TYR A O 1
ATOM 1692 N N . PRO A 1 207 ? 2.348 -2.802 3.550 1.00 92.75 207 PRO A N 1
ATOM 1693 C CA . PRO A 1 207 ? 2.877 -3.578 2.429 1.00 92.75 207 PRO A CA 1
ATOM 1694 C C . PRO A 1 207 ? 2.117 -3.353 1.115 1.00 92.75 207 PRO A C 1
ATOM 1696 O O . PRO A 1 207 ? 2.734 -3.348 0.052 1.00 92.75 207 PRO A O 1
ATOM 1699 N N . ALA A 1 208 ? 0.797 -3.159 1.177 1.00 90.12 208 ALA A N 1
ATOM 1700 C CA . ALA A 1 208 ? -0.033 -2.894 0.007 1.00 90.12 208 ALA A CA 1
ATOM 1701 C C . ALA A 1 208 ? 0.110 -1.465 -0.536 1.00 90.12 208 ALA A C 1
ATOM 1703 O O . ALA A 1 208 ? -0.198 -1.257 -1.708 1.00 90.12 208 ALA A O 1
ATOM 1704 N N . LEU A 1 209 ? 0.566 -0.501 0.278 1.00 85.69 209 LEU A N 1
ATOM 1705 C CA . LEU A 1 209 ? 0.736 0.914 -0.085 1.00 85.69 209 LEU A CA 1
ATOM 1706 C C . LEU A 1 209 ? 2.179 1.308 -0.418 1.00 85.69 209 LEU A C 1
ATOM 1708 O O . LEU A 1 209 ? 2.375 2.168 -1.277 1.00 85.69 209 LEU A O 1
ATOM 1712 N N . SER A 1 210 ? 3.181 0.671 0.177 1.00 84.25 210 SER A N 1
ATOM 1713 C CA . SER A 1 210 ? 4.593 0.979 -0.048 1.00 84.25 210 SER A CA 1
ATOM 1714 C C . SER A 1 210 ? 5.080 0.508 -1.421 1.00 84.25 210 SER A C 1
ATOM 1716 O O . SER A 1 210 ? 4.776 -0.593 -1.874 1.00 84.25 210 SER A O 1
ATOM 1718 N N . TRP A 1 211 ? 5.886 1.341 -2.083 1.00 79.75 211 TRP A N 1
ATOM 1719 C CA . TRP A 1 211 ? 6.606 0.970 -3.312 1.00 79.75 211 TRP A CA 1
ATOM 1720 C C . TRP A 1 211 ? 7.939 0.253 -3.027 1.00 79.75 211 TRP A C 1
ATOM 1722 O O . TRP A 1 211 ? 8.569 -0.280 -3.937 1.00 79.75 211 TRP A O 1
ATOM 1732 N N . LYS A 1 212 ? 8.351 0.201 -1.754 1.00 83.75 212 LYS A N 1
ATOM 1733 C CA . LYS A 1 212 ? 9.448 -0.632 -1.250 1.00 83.75 212 LYS A CA 1
ATOM 1734 C C . LYS A 1 212 ? 8.913 -1.769 -0.391 1.00 83.75 212 LYS A C 1
ATOM 1736 O O . LYS A 1 212 ? 7.884 -1.643 0.271 1.00 83.75 212 LYS A O 1
ATOM 1741 N N . ARG A 1 213 ? 9.652 -2.877 -0.367 1.00 87.50 213 ARG A N 1
ATOM 1742 C CA . ARG A 1 213 ? 9.365 -4.009 0.516 1.00 87.50 213 ARG A CA 1
ATOM 1743 C C . ARG A 1 213 ? 9.683 -3.633 1.966 1.00 87.50 213 ARG A C 1
ATOM 1745 O O . ARG A 1 213 ? 10.720 -3.038 2.231 1.00 87.50 213 ARG A O 1
ATOM 1752 N N . ILE A 1 214 ? 8.836 -4.061 2.904 1.00 89.62 214 ILE A N 1
ATOM 1753 C CA . ILE A 1 214 ? 9.154 -3.976 4.334 1.00 89.62 214 ILE A CA 1
ATOM 1754 C C . ILE A 1 214 ? 10.371 -4.885 4.631 1.00 89.62 214 ILE A C 1
ATOM 1756 O O . ILE A 1 214 ? 10.309 -6.088 4.356 1.00 89.62 214 ILE A O 1
ATOM 1760 N N . PRO A 1 215 ? 11.474 -4.341 5.172 1.00 89.12 215 PRO A N 1
ATOM 1761 C CA . PRO A 1 215 ? 12.777 -5.010 5.257 1.00 89.12 215 PRO A CA 1
ATOM 1762 C C . PRO A 1 215 ? 12.838 -6.084 6.346 1.00 89.12 215 PRO A C 1
ATOM 1764 O O . PRO A 1 215 ? 13.643 -7.011 6.259 1.00 89.12 215 PRO A O 1
ATOM 1767 N N . PHE A 1 216 ? 11.965 -5.999 7.352 1.00 89.75 216 PHE A N 1
ATOM 1768 C CA . PHE A 1 216 ? 11.894 -6.956 8.448 1.00 89.75 216 PHE A CA 1
ATOM 1769 C C . PHE A 1 216 ? 10.483 -7.512 8.617 1.00 89.75 216 PHE A C 1
ATOM 1771 O O . PHE A 1 216 ? 9.492 -6.794 8.517 1.00 89.75 216 PHE A O 1
ATOM 1778 N N . GLN A 1 217 ? 10.393 -8.800 8.940 1.00 89.25 217 GLN A N 1
ATOM 1779 C CA . GLN A 1 217 ? 9.144 -9.399 9.391 1.00 89.25 217 GLN A CA 1
ATOM 1780 C C . GLN A 1 217 ? 8.941 -9.090 10.876 1.00 89.25 217 GLN A C 1
ATOM 1782 O O . GLN A 1 217 ? 9.705 -9.567 11.719 1.00 89.25 217 GLN A O 1
ATOM 1787 N N . CYS A 1 218 ? 7.916 -8.303 11.187 1.00 90.44 218 CYS A N 1
ATOM 1788 C CA . CYS A 1 218 ? 7.560 -7.949 12.555 1.00 90.44 218 CYS A CA 1
ATOM 1789 C C . CYS A 1 218 ? 6.491 -8.899 13.093 1.00 90.44 218 CYS A C 1
ATOM 1791 O O . CYS A 1 218 ? 5.450 -9.106 12.471 1.00 90.44 218 CYS A O 1
ATOM 1793 N N . GLU A 1 219 ? 6.776 -9.507 14.239 1.00 84.88 219 GLU A N 1
ATOM 1794 C CA . GLU A 1 219 ? 5.834 -10.364 14.954 1.00 84.88 219 GLU A CA 1
ATOM 1795 C C . GLU A 1 219 ? 4.874 -9.502 15.786 1.00 84.88 219 GLU A C 1
ATOM 1797 O O . GLU A 1 219 ? 5.242 -8.418 16.253 1.00 84.88 219 GLU A O 1
ATOM 1802 N N . ASN A 1 220 ? 3.653 -10.003 15.996 1.00 75.81 220 ASN A N 1
ATOM 1803 C CA . ASN A 1 220 ? 2.616 -9.349 16.804 1.00 75.81 220 ASN A CA 1
ATOM 1804 C C . ASN A 1 220 ? 2.271 -7.929 16.305 1.00 75.81 220 ASN A C 1
ATOM 1806 O O . ASN A 1 220 ? 2.469 -6.949 17.025 1.00 75.81 220 ASN A O 1
ATOM 1810 N N . LEU A 1 221 ? 1.815 -7.841 15.048 1.00 79.62 221 LEU A N 1
ATOM 1811 C CA . LEU A 1 221 ? 1.201 -6.642 14.459 1.00 79.62 221 LEU A CA 1
ATOM 1812 C C . LEU A 1 221 ? -0.306 -6.613 14.688 1.00 79.62 221 LEU A C 1
ATOM 1814 O O . LEU A 1 221 ? -0.938 -7.680 14.475 1.00 79.62 221 LEU A O 1
#

Foldseek 3Di:
DDDDDDDDDDDDDDDDDDDDDDDDPPLDPDPDDDDPPDDDPDPPQPVCLQVQQPDHPCLQRADDVVVVDQRQDPCSLVSLQVCLVVSLVSLVPDDDPPDPVNNVVSVLVNLLSVLLNVQANVAPCPVVCNQLSVVCRVCVVVLVVLLVQLVCLQVQCVDPDPDRQDLVNSLVSLQVSLVVVLVSSVPRPSHDDDPVNSVSCSQRVSSNVDSDHDPHDHPDD

Radius of gyration: 21.03 Å; chains: 1; bounding box: 47×55×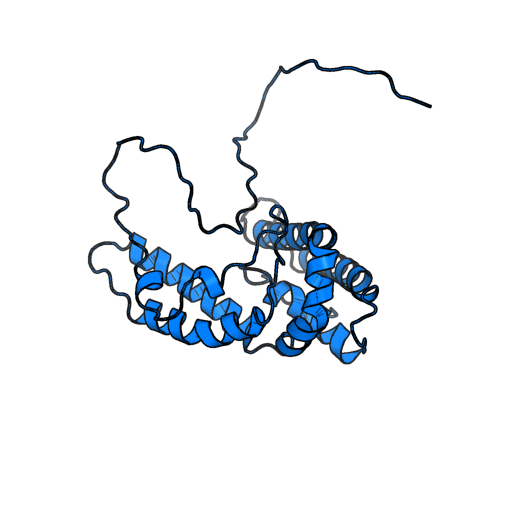45 Å

pLDDT: mean 73.6, std 25.05, range [21.19, 97.81]

Organism: Magallana gigas (NCBI:txid29159)

Secondary structure (DSSP, 8-state):
---------------SS----------S------------S------GGGTSSSS-GGGGSPP-GGGT--SS-TTHHHHHHHHHHHHHHHHHS---TT-HHHHHHHHHHHHHHHHHIIIIITSTTHHHHHHHHHHHHHTHHHHHHHHHHHHHHHHHHHS--SSPPPHHHHHHHHHHHHHHHHHHHHT-TTS---HHHHHHHHHHHHHHH-SS--SS--S--